Protein AF-A0A7X6ZWD7-F1 (afdb_monomer_lite)

Foldseek 3Di:
DDDDDDDDPPPPPPPPPPPPDDWAWPDKDKDWDDLDVQKIWIWIFTQTPVGTDTDIDIGGDLPPPPDDDWDFADPQANFFDDDQVVSCVVVVHSDGDDAADWAQQVVDRRTTHGQAWWFAQLDTQKHGHAPFQWKKWFAFPVRDIDIGGKYKWKWKAFPVGDIDTARMEQHFDDAQHKYKYAVNGHQWDAAPPQFQWKFKAAPQFGADIHGRDHTDGHDPRIMITGGRYNVNCVPVVRDDGGTGIDMDMDMPPRSNRTNIMGTYADDQDDPRDGDDGRHDDDDDDD

pLDDT: mean 90.28, std 14.73, range [3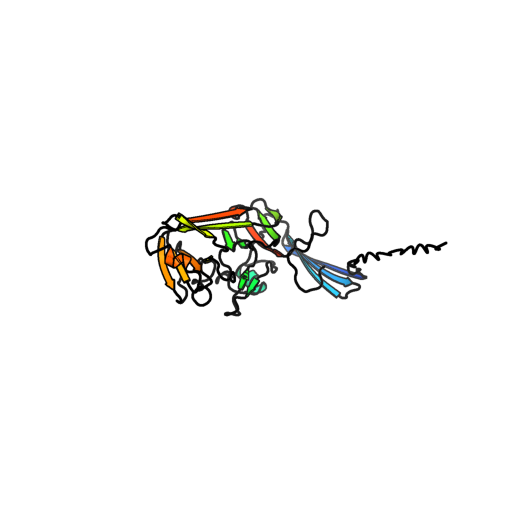7.97, 98.81]

Structure (mmCIF, N/CA/C/O backbone):
data_AF-A0A7X6ZWD7-F1
#
_entry.id   AF-A0A7X6ZWD7-F1
#
loop_
_atom_site.group_PDB
_atom_site.id
_atom_site.type_symbol
_atom_site.label_atom_id
_atom_site.label_alt_id
_atom_site.label_comp_id
_atom_site.label_asym_id
_atom_site.label_entity_id
_atom_site.label_seq_id
_atom_site.pdbx_PDB_ins_code
_atom_site.Cartn_x
_atom_site.Cartn_y
_atom_site.Cartn_z
_atom_site.occupancy
_atom_site.B_iso_or_equiv
_atom_site.auth_seq_id
_atom_site.auth_comp_id
_atom_site.auth_asym_id
_atom_site.auth_atom_id
_atom_site.pdbx_PDB_model_num
ATOM 1 N N . MET A 1 1 ? 1.486 78.074 -22.476 1.00 39.94 1 MET A N 1
ATOM 2 C CA . MET A 1 1 ? 1.417 76.882 -23.356 1.00 39.94 1 MET A CA 1
ATOM 3 C C . MET A 1 1 ? 2.299 75.778 -22.768 1.00 39.94 1 MET A C 1
ATOM 5 O O . MET A 1 1 ? 3.515 75.901 -22.818 1.00 39.94 1 MET A O 1
ATOM 9 N N . ARG A 1 2 ? 1.713 74.755 -22.123 1.00 37.97 2 ARG A N 1
ATOM 10 C CA . ARG A 1 2 ? 2.450 73.617 -21.525 1.00 37.97 2 ARG A CA 1
ATOM 11 C C . ARG A 1 2 ? 2.767 72.591 -22.618 1.00 37.97 2 ARG A C 1
ATOM 13 O O . ARG A 1 2 ? 1.841 72.020 -23.187 1.00 37.97 2 ARG A O 1
ATOM 20 N N . LYS A 1 3 ? 4.051 72.345 -22.897 1.00 39.41 3 LYS A N 1
ATOM 21 C CA . LYS A 1 3 ? 4.491 71.199 -23.708 1.00 39.41 3 LYS A CA 1
ATOM 22 C C . LYS A 1 3 ? 4.313 69.931 -22.867 1.00 39.41 3 LYS A C 1
ATOM 24 O O . LYS A 1 3 ? 4.971 69.778 -21.843 1.00 39.41 3 LYS A O 1
ATOM 29 N N . LYS A 1 4 ? 3.382 69.060 -23.262 1.00 43.22 4 LYS A N 1
ATOM 30 C CA . LYS A 1 4 ? 3.254 67.706 -22.709 1.00 43.22 4 LYS A CA 1
ATOM 31 C C . LYS A 1 4 ? 4.335 66.845 -23.362 1.00 43.22 4 LYS A C 1
ATOM 33 O O . LYS A 1 4 ? 4.293 66.644 -24.570 1.00 43.22 4 LYS A O 1
ATOM 38 N N . VAL A 1 5 ? 5.309 66.384 -22.582 1.00 47.00 5 VAL A N 1
ATOM 39 C CA . VAL A 1 5 ? 6.238 65.333 -23.008 1.00 47.00 5 VAL A CA 1
ATOM 40 C C . VAL A 1 5 ? 5.529 64.007 -22.758 1.00 47.00 5 VAL A C 1
ATOM 42 O O . VAL A 1 5 ? 5.225 63.671 -21.617 1.00 47.00 5 VAL A O 1
ATOM 45 N N . LEU A 1 6 ? 5.189 63.309 -23.838 1.00 42.22 6 LEU A N 1
ATOM 46 C CA . LEU A 1 6 ? 4.637 61.962 -23.798 1.00 42.22 6 LEU A CA 1
ATOM 47 C C . LEU A 1 6 ? 5.826 61.001 -23.664 1.00 42.22 6 LEU A C 1
ATOM 49 O O . LEU A 1 6 ? 6.578 60.812 -24.616 1.00 42.22 6 LEU A O 1
ATOM 53 N N . ALA A 1 7 ? 6.045 60.457 -22.469 1.00 42.56 7 ALA A N 1
ATOM 54 C CA . ALA A 1 7 ? 7.020 59.394 -22.260 1.00 42.56 7 ALA A CA 1
ATOM 55 C C . ALA A 1 7 ? 6.365 58.061 -22.647 1.00 42.56 7 ALA A C 1
ATOM 57 O O . ALA A 1 7 ? 5.486 57.569 -21.943 1.00 42.56 7 ALA A O 1
ATOM 58 N N . ILE A 1 8 ? 6.760 57.505 -23.792 1.00 45.91 8 ILE A N 1
ATOM 59 C CA . ILE A 1 8 ? 6.422 56.133 -24.178 1.00 45.91 8 ILE A CA 1
ATOM 60 C C . ILE A 1 8 ? 7.376 55.219 -23.407 1.00 45.91 8 ILE A C 1
ATOM 62 O O . ILE A 1 8 ? 8.563 55.147 -23.715 1.00 45.91 8 ILE A O 1
ATOM 66 N N . ILE A 1 9 ? 6.863 54.558 -22.372 1.00 47.62 9 ILE A N 1
ATOM 67 C CA . ILE A 1 9 ? 7.564 53.475 -21.681 1.00 47.62 9 ILE A CA 1
ATOM 68 C C . ILE A 1 9 ? 7.257 52.195 -22.464 1.00 47.62 9 ILE A C 1
ATOM 70 O O . ILE A 1 9 ? 6.184 51.616 -22.320 1.00 47.62 9 ILE A O 1
ATOM 74 N N . CYS A 1 10 ? 8.184 51.772 -23.327 1.00 41.91 10 CYS A N 1
ATOM 75 C CA . CYS A 1 10 ? 8.180 50.415 -23.873 1.00 41.91 10 CYS A CA 1
ATOM 76 C C . CYS A 1 10 ? 8.612 49.456 -22.761 1.00 41.91 10 CYS A C 1
ATOM 78 O O . CYS A 1 10 ? 9.800 49.326 -22.468 1.00 41.91 10 CYS A O 1
ATOM 80 N N . LEU A 1 11 ? 7.641 48.806 -22.125 1.00 43.44 11 LEU A N 1
ATOM 81 C CA . LEU A 1 11 ? 7.889 47.721 -21.186 1.00 43.44 11 LEU A CA 1
ATOM 82 C C . LEU A 1 11 ? 8.251 46.467 -22.001 1.00 43.44 11 LEU A C 1
ATOM 84 O O . LEU A 1 11 ? 7.376 45.768 -22.501 1.00 43.44 11 LEU A O 1
ATOM 88 N N . PHE A 1 12 ? 9.546 46.206 -22.189 1.00 43.28 12 PHE A N 1
ATOM 89 C CA . PHE A 1 12 ? 10.021 44.913 -22.683 1.00 43.28 12 PHE A CA 1
ATOM 90 C C . PHE A 1 12 ? 9.867 43.890 -21.552 1.00 43.28 12 PHE A C 1
ATOM 92 O O . PHE A 1 12 ? 10.741 43.750 -20.697 1.00 43.28 12 PHE A O 1
ATOM 99 N N . THR A 1 13 ? 8.739 43.185 -21.516 1.00 48.81 13 THR A N 1
ATOM 100 C CA . THR A 1 13 ? 8.605 41.954 -20.734 1.00 48.81 13 THR A CA 1
ATOM 101 C C . THR A 1 13 ? 9.463 40.881 -21.396 1.00 48.81 13 THR A C 1
ATOM 103 O O . THR A 1 13 ? 9.046 40.231 -22.352 1.00 48.81 13 THR A O 1
ATOM 106 N N . ILE A 1 14 ? 10.695 40.719 -20.906 1.00 44.88 14 ILE A N 1
ATOM 107 C CA . ILE A 1 14 ? 11.527 39.553 -21.211 1.00 44.88 14 ILE A CA 1
ATOM 108 C C . ILE A 1 14 ? 10.836 38.356 -20.559 1.00 44.88 14 ILE A C 1
ATOM 110 O O . ILE A 1 14 ? 10.965 38.112 -19.361 1.00 44.88 14 ILE A O 1
ATOM 114 N N . MET A 1 15 ? 10.042 37.648 -21.355 1.00 46.31 15 MET A N 1
ATOM 115 C CA . MET A 1 15 ? 9.500 36.346 -21.009 1.00 46.31 15 MET A CA 1
ATOM 116 C C . MET A 1 15 ? 10.686 35.376 -20.966 1.00 46.31 15 MET A C 1
ATOM 118 O O . MET A 1 15 ? 11.164 34.915 -22.001 1.00 46.31 15 MET A O 1
ATOM 122 N N . PHE A 1 16 ? 11.228 35.136 -19.770 1.00 42.47 16 PHE A N 1
ATOM 123 C CA . PHE A 1 16 ? 12.186 34.060 -19.541 1.00 42.47 16 PHE A CA 1
ATOM 124 C C . PHE A 1 16 ? 11.451 32.731 -19.748 1.00 42.47 16 PHE A C 1
ATOM 126 O O . PHE A 1 16 ? 10.841 32.195 -18.828 1.00 42.47 16 PHE A O 1
ATOM 133 N N . CYS A 1 17 ? 11.488 32.206 -20.972 1.00 39.41 17 CYS A N 1
ATOM 134 C CA . CYS A 1 17 ? 11.281 30.782 -21.196 1.00 39.41 17 CYS A CA 1
ATOM 135 C C . CYS A 1 17 ? 12.480 30.069 -20.571 1.00 39.41 17 CYS A C 1
ATOM 137 O O . CYS A 1 17 ? 13.584 30.104 -21.117 1.00 39.41 17 CYS A O 1
ATOM 139 N N . THR A 1 18 ? 12.292 29.446 -19.411 1.00 39.34 18 THR A N 1
ATOM 140 C CA . THR A 1 18 ? 13.241 28.449 -18.920 1.00 39.34 18 THR A CA 1
ATOM 141 C C . THR A 1 18 ? 13.145 27.249 -19.849 1.00 39.34 18 THR A C 1
ATOM 143 O O . THR A 1 18 ? 12.275 26.395 -19.693 1.00 39.34 18 THR A O 1
ATOM 146 N N . VAL A 1 19 ? 14.003 27.213 -20.865 1.00 44.06 19 VAL A N 1
ATOM 147 C CA . VAL A 1 19 ? 14.205 26.007 -21.661 1.00 44.06 19 VAL A CA 1
ATOM 148 C C . VAL A 1 19 ? 14.858 25.001 -20.721 1.00 44.06 19 VAL A C 1
ATOM 150 O O . VAL A 1 19 ? 16.027 25.150 -20.364 1.00 44.06 19 VAL A O 1
ATOM 153 N N . VAL A 1 20 ? 14.092 24.015 -20.259 1.00 49.59 20 VAL A N 1
ATOM 154 C CA . VAL A 1 20 ? 14.665 22.823 -19.632 1.00 49.59 20 VAL A CA 1
ATOM 155 C C . VAL A 1 20 ? 15.439 22.121 -20.742 1.00 49.59 20 VAL A C 1
ATOM 157 O O . VAL A 1 20 ? 14.864 21.494 -21.626 1.00 49.59 20 VAL A O 1
ATOM 160 N N . SER A 1 21 ? 16.750 22.344 -20.777 1.00 51.38 21 SER A N 1
ATOM 161 C CA . SER A 1 21 ? 17.630 21.723 -21.759 1.00 51.38 21 SER A CA 1
ATOM 162 C C . SER A 1 21 ? 17.836 20.270 -21.346 1.00 51.38 21 SER A C 1
ATOM 164 O O . SER A 1 21 ? 18.597 20.006 -20.414 1.00 51.38 21 SER A O 1
ATOM 166 N N . SER A 1 22 ? 17.176 19.324 -22.020 1.00 66.25 22 SER A N 1
ATOM 167 C CA . SER A 1 22 ? 17.498 17.903 -21.847 1.00 66.25 22 SER A CA 1
ATOM 168 C C . SER A 1 22 ? 18.966 17.677 -22.215 1.00 66.25 22 SER A C 1
ATOM 170 O O . SER A 1 22 ? 19.443 18.250 -23.197 1.00 66.25 22 SER A O 1
ATOM 172 N N . ALA A 1 23 ? 19.688 16.856 -21.453 1.00 78.75 23 ALA A N 1
ATOM 173 C CA . ALA A 1 23 ? 21.089 16.566 -21.745 1.00 78.75 23 ALA A CA 1
ATOM 174 C C . ALA A 1 23 ? 21.227 15.900 -23.126 1.00 78.75 23 ALA A C 1
ATOM 176 O O . ALA A 1 23 ? 20.644 14.841 -23.360 1.00 78.75 23 ALA A O 1
ATOM 177 N N . GLU A 1 24 ? 22.008 16.489 -24.032 1.00 87.62 24 GLU A N 1
ATOM 178 C CA . GLU A 1 24 ? 22.232 15.909 -25.358 1.00 87.62 24 GLU A CA 1
ATOM 179 C C . GLU A 1 24 ? 23.080 14.639 -25.248 1.00 87.62 24 GLU A C 1
ATOM 181 O O . GLU A 1 24 ? 24.056 14.596 -24.495 1.00 87.62 24 GLU A O 1
ATOM 186 N N . ILE A 1 25 ? 22.721 13.601 -26.006 1.00 94.12 25 ILE A N 1
ATOM 187 C CA . ILE A 1 25 ? 23.445 12.326 -26.037 1.00 94.12 25 ILE A CA 1
ATOM 188 C C . ILE A 1 25 ? 24.676 12.466 -26.941 1.00 94.12 25 ILE A C 1
ATOM 190 O O . ILE A 1 25 ? 24.547 12.700 -28.138 1.00 94.12 25 ILE A O 1
ATOM 194 N N . ILE A 1 26 ? 25.868 12.279 -26.371 1.00 96.62 26 ILE A N 1
ATOM 195 C CA . ILE A 1 26 ? 27.161 12.317 -27.076 1.00 96.62 26 ILE A CA 1
ATOM 196 C C . ILE A 1 26 ? 27.546 10.915 -27.562 1.00 96.62 26 ILE A C 1
ATOM 198 O O . ILE A 1 26 ? 28.027 10.740 -28.680 1.00 96.62 26 ILE A O 1
ATOM 202 N N . HIS A 1 27 ? 27.364 9.909 -26.706 1.00 96.31 27 HIS A N 1
ATOM 203 C CA . HIS A 1 27 ? 27.677 8.517 -27.013 1.00 96.31 27 HIS A CA 1
ATOM 204 C C . HIS A 1 27 ? 26.753 7.574 -26.245 1.00 96.31 27 HIS A C 1
ATOM 206 O O . HIS A 1 27 ? 26.377 7.854 -25.108 1.00 96.31 27 HIS A O 1
ATOM 212 N N . GLU A 1 28 ? 26.422 6.433 -26.842 1.00 96.88 28 GLU A N 1
ATOM 213 C CA . GLU A 1 28 ? 25.606 5.411 -26.203 1.00 96.88 28 GLU A CA 1
ATOM 214 C C . GLU A 1 28 ? 26.067 4.004 -26.590 1.00 96.88 28 GLU A C 1
ATOM 216 O O . GLU A 1 28 ? 26.329 3.711 -27.758 1.00 96.88 28 GLU A O 1
ATOM 221 N N . ASN A 1 29 ? 26.134 3.127 -25.590 1.00 97.69 29 ASN A N 1
ATOM 222 C CA . ASN A 1 29 ? 26.291 1.693 -25.764 1.00 97.69 29 ASN A CA 1
ATOM 223 C C . ASN A 1 29 ? 25.138 0.964 -25.062 1.00 97.69 29 ASN A C 1
ATOM 225 O O . ASN A 1 29 ? 24.865 1.221 -23.888 1.00 97.69 29 ASN A O 1
ATOM 229 N N . ILE A 1 30 ? 24.474 0.061 -25.784 1.00 98.25 30 ILE A N 1
ATOM 230 C CA . ILE A 1 30 ? 23.337 -0.728 -25.299 1.00 98.25 30 ILE A CA 1
ATOM 231 C C . ILE A 1 30 ? 23.721 -2.205 -25.327 1.00 98.25 30 ILE A C 1
ATOM 233 O O . ILE A 1 30 ? 24.234 -2.696 -26.332 1.00 98.25 30 ILE A O 1
ATOM 237 N N . THR A 1 31 ? 23.450 -2.914 -24.234 1.00 98.50 31 THR A N 1
ATOM 238 C CA . THR A 1 31 ? 23.573 -4.374 -24.145 1.00 98.50 31 THR A CA 1
ATOM 239 C C . THR A 1 31 ? 22.261 -4.974 -23.662 1.00 98.50 31 THR A C 1
ATOM 241 O O . THR A 1 31 ? 21.773 -4.585 -22.600 1.00 98.50 31 THR A O 1
ATOM 244 N N . ASP A 1 32 ? 21.741 -5.948 -24.409 1.00 98.38 32 ASP A N 1
ATOM 245 C CA . ASP A 1 32 ? 20.523 -6.688 -24.076 1.00 98.38 32 ASP A CA 1
ATOM 246 C C . ASP A 1 32 ? 20.867 -8.124 -23.656 1.00 98.38 32 ASP A C 1
ATOM 248 O O . ASP A 1 32 ? 21.621 -8.822 -24.336 1.00 98.38 32 ASP A O 1
ATOM 252 N N . THR A 1 33 ? 20.274 -8.571 -22.551 1.00 98.12 33 THR A N 1
ATOM 253 C CA . THR A 1 33 ? 20.411 -9.921 -21.998 1.00 98.12 33 THR A CA 1
ATOM 254 C C . THR A 1 33 ? 19.020 -10.506 -21.785 1.00 98.12 33 THR A C 1
ATOM 256 O O . THR A 1 33 ? 18.245 -10.003 -20.969 1.00 98.12 33 THR A O 1
ATOM 259 N N . ALA A 1 34 ? 18.692 -11.585 -22.495 1.00 97.75 34 ALA A N 1
ATOM 260 C CA . ALA A 1 34 ? 17.471 -12.341 -22.228 1.00 97.75 34 ALA A CA 1
ATOM 261 C C . ALA A 1 34 ? 17.598 -13.055 -20.873 1.00 97.75 34 ALA A C 1
ATOM 263 O O . ALA A 1 34 ? 18.497 -13.878 -20.696 1.00 97.75 34 ALA A O 1
ATOM 264 N N . LEU A 1 35 ? 16.714 -12.733 -19.923 1.00 96.94 35 LEU A N 1
ATOM 265 C CA . LEU A 1 35 ? 16.667 -13.403 -18.617 1.00 96.94 35 LEU A CA 1
ATOM 266 C C . LEU A 1 35 ? 15.845 -14.692 -18.709 1.00 96.94 35 LEU A C 1
ATOM 268 O O . LEU A 1 35 ? 16.234 -15.735 -18.190 1.00 96.94 35 LEU A O 1
ATOM 272 N N . THR A 1 36 ? 14.714 -14.611 -19.407 1.00 96.75 36 THR A N 1
ATOM 273 C CA . THR A 1 36 ? 13.851 -15.733 -19.784 1.00 96.75 36 THR A CA 1
ATOM 274 C C . THR A 1 36 ? 12.995 -15.313 -20.984 1.00 96.75 36 THR A C 1
ATOM 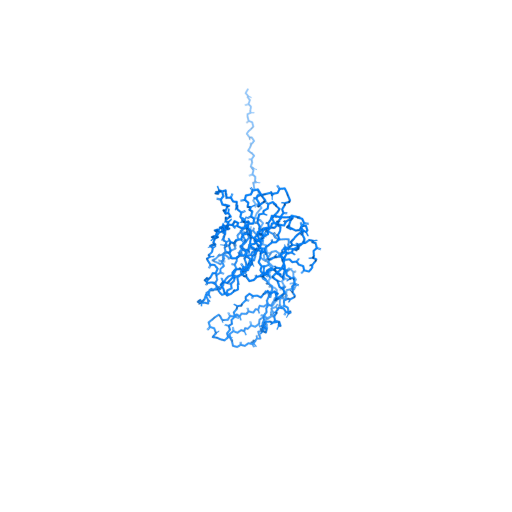276 O O . THR A 1 36 ? 13.078 -14.176 -21.457 1.00 96.75 36 THR A O 1
ATOM 279 N N . LYS A 1 37 ? 12.167 -16.217 -21.508 1.00 97.25 37 LYS A N 1
ATOM 280 C CA . LYS A 1 37 ? 11.175 -15.872 -22.533 1.00 97.25 37 LYS A CA 1
ATOM 281 C C . LYS A 1 37 ? 10.239 -14.782 -21.992 1.00 97.25 37 LYS A C 1
ATOM 283 O O . LYS A 1 37 ? 9.759 -14.901 -20.873 1.00 97.25 37 LYS A O 1
ATOM 288 N N . GLY A 1 38 ? 10.032 -13.720 -22.770 1.00 96.75 38 GLY A N 1
ATOM 289 C CA . GLY A 1 38 ? 9.209 -12.574 -22.369 1.00 96.75 38 GLY A CA 1
ATOM 290 C C . GLY A 1 38 ? 9.896 -11.574 -21.429 1.00 96.75 38 GLY A C 1
ATOM 291 O O . GLY A 1 38 ? 9.287 -10.564 -21.102 1.00 96.75 38 GLY A O 1
ATOM 292 N N . VAL A 1 39 ? 11.153 -11.797 -21.008 1.00 98.06 39 VAL A N 1
ATOM 293 C CA . VAL A 1 39 ? 11.856 -10.883 -20.088 1.00 98.06 39 VAL A CA 1
ATOM 294 C C . VAL A 1 39 ? 13.280 -10.589 -20.550 1.00 98.06 39 VAL A C 1
ATOM 296 O O . VAL A 1 39 ? 14.136 -11.478 -20.620 1.00 98.06 39 VAL A O 1
ATOM 299 N N . VAL A 1 40 ? 13.560 -9.312 -20.813 1.00 98.38 40 VAL A N 1
ATOM 300 C CA . VAL A 1 40 ? 14.863 -8.835 -21.301 1.00 98.38 40 VAL A CA 1
ATOM 301 C C . VAL A 1 40 ? 15.390 -7.734 -20.395 1.00 98.38 40 VAL A C 1
ATOM 303 O O . VAL A 1 40 ? 14.732 -6.716 -20.186 1.00 98.38 40 VAL A O 1
ATOM 306 N N . GLN A 1 41 ? 16.609 -7.912 -19.891 1.00 98.19 41 GLN A N 1
ATOM 307 C CA . GLN A 1 41 ? 17.360 -6.845 -19.247 1.00 98.19 41 GLN A CA 1
ATOM 308 C C . GLN A 1 41 ? 18.128 -6.055 -20.306 1.00 98.19 41 GLN A C 1
ATOM 310 O O . GLN A 1 41 ? 18.871 -6.637 -21.092 1.00 98.19 41 GLN A O 1
ATOM 315 N N . ARG A 1 42 ? 18.030 -4.728 -20.264 1.00 98.44 42 ARG A N 1
ATOM 316 C CA . ARG A 1 42 ? 18.844 -3.819 -21.073 1.00 98.44 42 ARG A CA 1
ATOM 317 C C . ARG A 1 42 ? 19.695 -2.925 -20.181 1.00 98.44 42 ARG A C 1
ATOM 319 O O . ARG A 1 42 ? 19.170 -2.232 -19.307 1.00 98.44 42 ARG A O 1
ATOM 326 N N . THR A 1 43 ? 21.001 -2.916 -20.434 1.00 98.25 43 THR A N 1
ATOM 327 C CA . THR A 1 43 ? 21.963 -1.986 -19.828 1.00 98.25 43 THR A CA 1
ATOM 328 C C . THR A 1 43 ? 22.359 -0.933 -20.855 1.00 98.25 43 THR A C 1
ATOM 330 O O . THR A 1 43 ? 22.841 -1.272 -21.933 1.00 98.25 43 THR A O 1
ATOM 333 N N . ILE A 1 44 ? 22.181 0.340 -20.510 1.00 97.88 44 ILE A N 1
ATOM 334 C CA . ILE A 1 44 ? 22.520 1.489 -21.352 1.00 97.88 44 ILE A CA 1
ATOM 335 C C . ILE A 1 44 ? 23.629 2.282 -20.660 1.00 97.88 44 ILE A C 1
ATOM 337 O O . ILE A 1 44 ? 23.437 2.812 -19.563 1.00 97.88 44 ILE A O 1
ATOM 341 N N . HIS A 1 45 ? 24.783 2.383 -21.310 1.00 97.69 45 HIS A N 1
ATOM 342 C CA . HIS A 1 45 ? 25.864 3.290 -20.942 1.00 97.69 45 HIS A CA 1
ATOM 343 C C . HIS 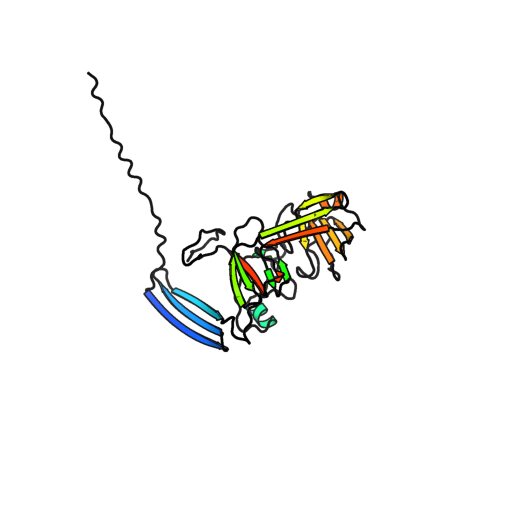A 1 45 ? 25.779 4.523 -21.839 1.00 97.69 45 HIS A C 1
ATOM 345 O O . HIS A 1 45 ? 26.147 4.465 -23.012 1.00 97.69 45 HIS A O 1
ATOM 351 N N . ARG A 1 46 ? 25.271 5.629 -21.292 1.00 96.62 46 ARG A N 1
ATOM 352 C CA . ARG A 1 46 ? 24.979 6.858 -22.037 1.00 96.62 46 ARG A CA 1
ATOM 353 C C . ARG A 1 46 ? 25.865 7.992 -21.545 1.00 96.62 46 ARG A C 1
ATOM 355 O O . ARG A 1 46 ? 25.787 8.373 -20.383 1.00 96.62 46 ARG A O 1
ATOM 362 N N . PHE A 1 47 ? 26.682 8.545 -22.429 1.00 96.00 47 PHE A N 1
ATOM 363 C CA . PHE A 1 47 ? 27.415 9.779 -22.188 1.00 96.00 47 PHE A CA 1
ATOM 364 C C . PHE A 1 47 ? 26.621 10.948 -22.759 1.00 96.00 47 PHE A C 1
ATOM 366 O O . PHE A 1 47 ? 26.298 10.957 -23.948 1.00 96.00 47 PHE A O 1
ATOM 373 N N . THR A 1 48 ? 26.302 11.923 -21.918 1.00 94.88 48 THR A N 1
ATOM 374 C CA . THR A 1 48 ? 25.600 13.148 -22.300 1.00 94.88 48 THR A CA 1
ATOM 375 C C . THR A 1 48 ? 26.438 14.379 -21.987 1.00 94.88 48 THR A C 1
ATOM 377 O O . THR A 1 48 ? 27.484 14.294 -21.337 1.00 94.88 48 THR A O 1
ATOM 380 N N . THR A 1 49 ? 25.944 15.551 -22.378 1.00 94.06 49 THR A N 1
ATOM 381 C CA . THR A 1 49 ? 26.507 16.843 -21.956 1.00 94.06 49 THR A CA 1
ATOM 382 C C . THR A 1 49 ? 26.534 17.038 -20.433 1.00 94.06 49 THR A C 1
ATOM 384 O O . THR A 1 49 ? 27.336 17.832 -19.948 1.00 94.06 49 THR A O 1
ATOM 387 N N . ASN A 1 50 ? 25.738 16.272 -19.674 1.00 90.31 50 ASN A N 1
ATOM 388 C CA . ASN A 1 50 ? 25.713 16.280 -18.207 1.00 90.31 50 ASN A CA 1
ATOM 389 C C . ASN A 1 50 ? 26.584 15.180 -17.564 1.00 90.31 50 ASN A C 1
ATOM 391 O O . ASN A 1 50 ? 26.673 15.115 -16.338 1.00 90.31 50 ASN A O 1
ATOM 395 N N . GLY A 1 51 ? 27.236 14.323 -18.356 1.00 92.25 51 GLY A N 1
ATOM 396 C CA . GLY A 1 51 ? 28.113 13.257 -17.868 1.00 92.25 51 GLY A CA 1
ATOM 397 C C . GLY A 1 51 ? 27.628 11.851 -18.215 1.00 92.25 51 GLY A C 1
ATOM 398 O O . GLY A 1 51 ? 26.880 11.637 -19.164 1.00 92.25 51 GLY A O 1
ATOM 399 N N . TRP A 1 52 ? 28.121 10.858 -17.477 1.00 94.19 52 TRP A N 1
ATOM 400 C CA . TRP A 1 52 ? 27.811 9.450 -17.724 1.00 94.19 52 TRP A CA 1
ATOM 401 C C . TRP A 1 52 ? 26.593 8.984 -16.927 1.00 94.19 52 TRP A C 1
ATOM 403 O O . TRP A 1 52 ? 26.554 9.121 -15.706 1.00 94.19 52 TRP A O 1
ATOM 413 N N . TYR A 1 53 ? 25.658 8.330 -17.611 1.00 94.38 53 TYR A N 1
ATOM 414 C CA . TYR A 1 53 ? 24.563 7.568 -17.025 1.00 94.38 53 TYR A CA 1
ATOM 415 C C . TYR A 1 53 ? 24.752 6.074 -17.286 1.00 94.38 53 TYR A C 1
ATOM 417 O O . TYR A 1 53 ? 25.119 5.655 -18.388 1.00 94.38 53 TYR A O 1
ATOM 425 N N . LYS A 1 54 ? 24.441 5.261 -16.272 1.00 96.06 54 LYS A N 1
ATOM 426 C CA . LYS A 1 54 ? 24.219 3.822 -16.420 1.00 96.06 54 LYS A CA 1
ATOM 427 C C . LYS A 1 54 ? 22.757 3.532 -16.105 1.00 96.06 54 LYS A C 1
ATOM 429 O O . LYS A 1 54 ? 22.356 3.602 -14.946 1.00 96.06 54 LYS A O 1
ATOM 434 N N . ILE A 1 55 ? 21.978 3.214 -17.130 1.00 96.44 55 ILE A N 1
ATOM 435 C CA . ILE A 1 55 ? 20.540 2.954 -17.017 1.00 96.44 55 ILE A CA 1
ATOM 436 C C . ILE A 1 55 ? 20.327 1.450 -17.156 1.00 96.44 55 ILE A C 1
ATOM 438 O O . ILE A 1 55 ? 20.833 0.834 -18.092 1.00 96.44 55 ILE A O 1
ATOM 442 N N . ASN A 1 56 ? 19.589 0.859 -16.221 1.00 96.88 56 ASN A N 1
ATOM 443 C CA . ASN A 1 56 ? 19.181 -0.539 -16.291 1.00 96.88 56 ASN A CA 1
ATOM 444 C C . ASN A 1 56 ? 17.664 -0.572 -16.444 1.00 96.88 56 ASN A C 1
ATOM 446 O O . ASN A 1 56 ? 16.958 0.080 -15.679 1.00 96.88 56 ASN A O 1
ATOM 450 N N . THR A 1 57 ? 17.179 -1.327 -17.421 1.00 97.38 57 THR A N 1
ATOM 451 C CA . THR A 1 57 ? 15.746 -1.544 -17.641 1.00 97.38 57 THR A CA 1
ATOM 452 C C . THR A 1 57 ? 15.474 -3.036 -17.739 1.00 97.38 57 THR A C 1
ATOM 454 O O . THR A 1 57 ? 16.340 -3.801 -18.170 1.00 97.38 57 THR A O 1
ATOM 457 N N . VAL A 1 58 ? 14.277 -3.446 -17.333 1.00 97.38 58 VAL A N 1
ATOM 458 C CA . VAL A 1 58 ? 13.764 -4.799 -17.542 1.00 97.38 58 VAL A CA 1
ATOM 459 C C . VAL A 1 58 ? 12.457 -4.648 -18.300 1.00 97.38 58 VAL A C 1
ATOM 461 O O . VAL A 1 58 ? 11.527 -4.019 -17.806 1.00 97.38 58 VAL A O 1
ATOM 464 N N . SER A 1 59 ? 12.422 -5.158 -19.526 1.00 97.25 59 SER A N 1
ATOM 465 C CA . SER A 1 59 ? 11.204 -5.218 -20.335 1.00 97.25 59 SER A CA 1
ATOM 466 C C . SER A 1 59 ? 10.521 -6.552 -20.082 1.00 97.25 59 SER A C 1
ATOM 468 O O . SER A 1 59 ? 11.185 -7.590 -20.132 1.00 97.25 59 SER A O 1
ATOM 470 N N . VAL A 1 60 ? 9.224 -6.503 -19.797 1.00 96.75 60 VAL A N 1
ATOM 471 C CA . VAL A 1 60 ? 8.401 -7.652 -19.418 1.00 96.75 60 VAL A CA 1
ATOM 472 C C . VAL A 1 60 ? 7.209 -7.714 -20.367 1.00 96.75 60 VAL A C 1
ATOM 474 O O . VAL A 1 60 ? 6.473 -6.738 -20.492 1.00 96.75 60 VAL A O 1
ATOM 477 N N . ASP A 1 61 ? 7.045 -8.843 -21.046 1.00 97.00 61 ASP A N 1
ATOM 478 C CA . ASP A 1 61 ? 5.847 -9.179 -21.811 1.00 97.00 61 ASP A CA 1
ATOM 479 C C . ASP A 1 61 ? 4.787 -9.725 -20.848 1.00 97.00 61 ASP A C 1
ATOM 481 O O . ASP A 1 61 ? 4.936 -10.831 -20.324 1.00 97.00 61 ASP A O 1
ATOM 485 N N . LEU A 1 62 ? 3.746 -8.932 -20.581 1.00 96.12 62 LEU A N 1
ATOM 486 C CA . LEU A 1 62 ? 2.681 -9.308 -19.647 1.00 96.12 62 LEU A CA 1
ATOM 487 C C . LEU A 1 62 ? 1.762 -10.408 -20.209 1.00 96.12 62 LEU A C 1
ATOM 489 O O . LEU A 1 62 ? 1.061 -11.051 -19.432 1.00 96.12 62 LEU A O 1
ATOM 493 N N . ASP A 1 63 ? 1.794 -10.676 -21.520 1.00 96.44 63 ASP A N 1
ATOM 494 C CA . ASP A 1 63 ? 1.026 -11.757 -22.152 1.00 96.44 63 ASP A CA 1
ATOM 495 C C . ASP A 1 63 ? 1.782 -13.100 -22.161 1.00 96.44 63 ASP A C 1
ATOM 497 O O . ASP A 1 63 ? 1.216 -14.150 -22.501 1.00 96.44 63 ASP A O 1
ATOM 501 N N . GLU A 1 64 ? 3.060 -13.121 -21.765 1.00 97.06 64 GLU A N 1
ATOM 502 C CA . GLU A 1 64 ? 3.809 -14.368 -21.646 1.00 97.06 64 GLU A CA 1
ATOM 503 C C . GLU A 1 64 ? 3.284 -15.200 -20.467 1.00 97.06 64 GLU A C 1
ATOM 505 O O . GLU A 1 64 ? 3.475 -14.876 -19.300 1.00 97.06 64 GLU A O 1
ATOM 510 N N . LYS A 1 65 ? 2.696 -16.359 -20.782 1.00 95.00 65 LYS A N 1
ATOM 511 C CA . LYS A 1 65 ? 2.012 -17.264 -19.840 1.00 95.00 65 LYS A CA 1
ATOM 512 C C . LYS A 1 65 ? 2.791 -17.615 -18.561 1.00 95.00 65 LYS A C 1
ATOM 514 O O . LYS A 1 65 ? 2.176 -17.977 -17.560 1.00 95.00 65 LYS A O 1
ATOM 519 N N . TYR A 1 66 ? 4.120 -17.617 -18.612 1.00 93.69 66 TYR A N 1
ATOM 520 C CA . TYR A 1 66 ? 4.983 -18.011 -17.490 1.00 93.69 66 TYR A CA 1
ATOM 521 C C . TYR A 1 66 ? 5.682 -16.827 -16.813 1.00 93.69 66 TYR A C 1
ATOM 523 O O . TYR A 1 66 ? 6.621 -17.030 -16.043 1.00 93.69 66 TYR A O 1
ATOM 531 N N . VAL A 1 67 ? 5.246 -15.608 -17.118 1.00 93.75 67 VAL A N 1
ATOM 532 C CA . VAL A 1 67 ? 5.737 -14.368 -16.531 1.00 93.75 67 VAL A CA 1
ATOM 533 C C . VAL A 1 67 ? 4.612 -13.759 -15.707 1.00 93.75 67 VAL A C 1
ATOM 535 O O . VAL A 1 67 ? 3.465 -13.712 -16.137 1.00 93.75 67 VAL A O 1
ATOM 538 N N . ASP A 1 68 ? 4.953 -13.317 -14.503 1.00 92.44 68 ASP A N 1
ATOM 539 C CA . ASP A 1 68 ? 4.026 -12.636 -13.610 1.00 92.44 68 ASP A CA 1
ATOM 540 C C . ASP A 1 68 ? 4.727 -11.428 -12.988 1.00 92.44 68 ASP A C 1
ATOM 542 O O . ASP A 1 68 ? 5.935 -11.468 -12.722 1.00 92.44 68 ASP A O 1
ATOM 546 N N . LEU A 1 69 ? 3.971 -10.354 -12.776 1.00 94.69 69 LEU A N 1
ATOM 547 C CA . LEU A 1 69 ? 4.453 -9.124 -12.161 1.00 94.69 69 LEU A CA 1
ATOM 548 C C . LEU A 1 69 ? 3.706 -8.920 -10.846 1.00 94.69 69 LEU A C 1
ATOM 550 O O . LEU A 1 69 ? 2.485 -8.791 -10.833 1.00 94.69 69 LEU A O 1
ATOM 554 N N . LYS A 1 70 ? 4.458 -8.886 -9.745 1.00 94.69 70 LYS A N 1
ATOM 555 C CA . LYS A 1 70 ? 3.912 -8.803 -8.389 1.00 94.69 70 LYS A CA 1
ATOM 556 C C . LYS A 1 70 ? 4.514 -7.656 -7.602 1.00 94.69 70 LYS A C 1
ATOM 558 O O . LYS A 1 70 ? 5.684 -7.306 -7.784 1.00 94.69 70 LYS A O 1
ATOM 563 N N . THR A 1 71 ? 3.725 -7.136 -6.672 1.00 96.19 71 THR A N 1
ATOM 564 C CA . THR A 1 71 ? 4.228 -6.278 -5.604 1.00 96.19 71 THR A CA 1
ATOM 565 C C . THR A 1 71 ? 5.022 -7.128 -4.615 1.00 96.19 71 THR A C 1
ATOM 567 O O . THR A 1 71 ? 4.596 -8.219 -4.258 1.00 96.19 71 THR A O 1
ATOM 570 N N . LEU A 1 72 ? 6.180 -6.642 -4.161 1.00 96.19 72 LEU A N 1
ATOM 571 C CA . LEU A 1 72 ? 6.983 -7.324 -3.143 1.00 96.19 72 LEU A CA 1
ATOM 572 C C . LEU A 1 72 ? 7.007 -6.494 -1.858 1.00 96.19 72 LEU A C 1
ATOM 574 O O . LEU A 1 72 ? 7.425 -5.335 -1.874 1.00 96.19 72 LEU A O 1
ATOM 578 N N . THR A 1 73 ? 6.611 -7.102 -0.744 1.00 95.69 73 THR A N 1
ATOM 579 C CA . THR A 1 73 ? 6.678 -6.527 0.608 1.00 95.69 73 THR A CA 1
ATOM 580 C C . THR A 1 73 ? 7.414 -7.480 1.552 1.00 95.69 73 THR A C 1
ATOM 582 O O . THR A 1 73 ? 7.654 -8.643 1.219 1.00 95.69 73 THR A O 1
ATOM 585 N N . SER A 1 74 ? 7.842 -6.985 2.718 1.00 94.62 74 SER A N 1
ATOM 586 C CA . SER A 1 74 ? 8.522 -7.834 3.699 1.00 94.62 74 SER A CA 1
ATOM 587 C C . SER A 1 74 ? 7.538 -8.824 4.318 1.00 94.62 74 SER A C 1
ATOM 589 O O . SER A 1 74 ? 6.500 -8.432 4.847 1.00 94.62 74 SER A O 1
ATOM 591 N N . ASN A 1 75 ? 7.905 -10.105 4.351 1.00 91.50 75 ASN A N 1
ATOM 592 C CA . ASN A 1 75 ? 7.103 -11.151 4.998 1.00 91.50 75 ASN A CA 1
ATOM 593 C C . ASN A 1 75 ? 7.080 -11.064 6.537 1.00 91.50 75 ASN A C 1
ATOM 595 O O . ASN A 1 75 ? 6.448 -11.887 7.195 1.00 91.50 75 ASN A O 1
ATOM 599 N N . LYS A 1 76 ? 7.804 -10.100 7.113 1.00 92.25 76 LYS A N 1
ATOM 600 C CA . LYS A 1 76 ? 7.832 -9.808 8.550 1.00 92.25 76 LYS A CA 1
ATOM 601 C C . LYS A 1 76 ? 6.838 -8.700 8.937 1.00 92.25 76 LYS A C 1
ATOM 603 O O . LYS A 1 76 ? 6.755 -8.380 10.115 1.00 92.25 76 LYS A O 1
ATOM 608 N N . GLY A 1 77 ? 6.149 -8.104 7.962 1.00 95.38 77 GLY A N 1
ATOM 609 C CA . GLY A 1 77 ? 5.263 -6.952 8.127 1.00 95.38 77 GLY A CA 1
ATOM 610 C C . GLY A 1 77 ? 5.598 -5.854 7.121 1.00 95.38 77 GLY A C 1
ATOM 611 O O . GLY A 1 77 ? 6.771 -5.531 6.901 1.00 95.38 77 GLY A O 1
ATOM 612 N N . ILE A 1 78 ? 4.580 -5.249 6.508 1.00 96.38 78 ILE A N 1
ATOM 613 C CA . ILE A 1 78 ? 4.767 -4.242 5.452 1.00 96.38 78 ILE A CA 1
ATOM 614 C C . ILE A 1 78 ? 5.414 -2.950 5.960 1.00 96.38 78 ILE A C 1
ATOM 616 O O . ILE A 1 78 ? 5.883 -2.144 5.156 1.00 96.38 78 ILE A O 1
ATOM 620 N N . ASN A 1 79 ? 5.478 -2.755 7.281 1.00 95.75 79 ASN A N 1
ATOM 621 C CA . ASN A 1 79 ? 6.179 -1.625 7.877 1.00 95.75 79 ASN A CA 1
ATOM 622 C C . ASN A 1 79 ? 7.707 -1.821 7.976 1.00 95.75 79 ASN A C 1
ATOM 624 O O . ASN A 1 79 ? 8.399 -0.925 8.463 1.00 95.75 79 ASN A O 1
ATOM 628 N N . ILE A 1 80 ? 8.258 -2.974 7.572 1.00 95.62 80 ILE A N 1
ATOM 629 C CA . ILE A 1 80 ? 9.691 -3.281 7.678 1.00 95.62 80 ILE A CA 1
ATOM 630 C C . ILE A 1 80 ? 10.413 -2.924 6.382 1.00 95.62 80 ILE A C 1
ATOM 632 O O . ILE A 1 80 ? 10.083 -3.393 5.294 1.00 95.62 80 ILE A O 1
ATOM 636 N N . ARG A 1 81 ? 11.477 -2.123 6.511 1.00 93.81 81 ARG A N 1
ATOM 637 C CA . ARG A 1 81 ? 12.362 -1.798 5.390 1.00 93.81 81 ARG A CA 1
ATOM 638 C C . ARG A 1 81 ? 13.240 -2.994 5.061 1.00 93.81 81 ARG A C 1
ATOM 640 O O . ARG A 1 81 ? 14.037 -3.433 5.891 1.00 93.81 81 ARG A O 1
ATOM 647 N N . GLU A 1 82 ? 13.163 -3.450 3.819 1.00 94.62 82 GLU A N 1
ATOM 648 C CA . GLU A 1 82 ? 13.966 -4.560 3.322 1.00 94.62 82 GLU A CA 1
ATOM 649 C C . GLU A 1 82 ? 14.674 -4.187 2.018 1.00 94.62 82 GLU A C 1
ATOM 651 O O . GLU A 1 82 ? 14.234 -3.327 1.254 1.00 94.62 82 GLU A O 1
ATOM 656 N N . ASN A 1 83 ? 15.837 -4.793 1.789 1.00 94.94 83 ASN A N 1
ATOM 657 C CA . ASN A 1 83 ? 16.600 -4.555 0.573 1.00 94.94 83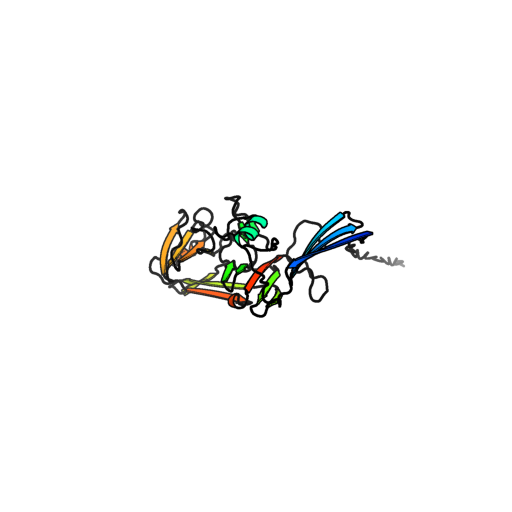 ASN A CA 1
ATOM 658 C C . ASN A 1 83 ? 15.909 -5.242 -0.616 1.00 94.94 83 ASN A C 1
ATOM 660 O O . ASN A 1 83 ? 15.503 -6.395 -0.495 1.00 94.94 83 ASN A O 1
ATOM 664 N N . VAL A 1 84 ? 15.850 -4.579 -1.777 1.00 96.75 84 VAL A N 1
ATOM 665 C CA . VAL A 1 84 ? 15.232 -5.123 -3.004 1.00 96.75 84 VAL A CA 1
ATOM 666 C C . VAL A 1 84 ? 15.798 -6.499 -3.381 1.00 96.75 84 VAL A C 1
ATOM 668 O O . VAL A 1 84 ? 15.047 -7.373 -3.799 1.00 96.75 84 VAL A O 1
ATOM 671 N N . LEU A 1 85 ? 17.102 -6.729 -3.185 1.00 96.56 85 LEU A N 1
ATOM 672 C CA . LEU A 1 85 ? 17.726 -8.032 -3.432 1.00 96.56 85 LEU A CA 1
ATOM 673 C C . LEU A 1 85 ? 17.178 -9.118 -2.500 1.00 96.56 85 LEU A C 1
ATOM 675 O O . LEU A 1 85 ? 16.977 -10.249 -2.931 1.00 96.56 85 LEU A O 1
ATOM 679 N N . GLU A 1 86 ? 16.955 -8.792 -1.230 1.00 96.25 86 GLU A N 1
ATOM 680 C CA . GLU A 1 86 ? 16.431 -9.749 -0.256 1.00 96.25 86 GLU A CA 1
ATOM 681 C C . GLU A 1 86 ? 14.945 -10.028 -0.504 1.00 96.25 86 GLU A C 1
ATOM 683 O O . GLU A 1 86 ? 14.559 -11.195 -0.520 1.00 96.25 86 GLU A O 1
ATOM 688 N N . LEU A 1 87 ? 14.150 -9.002 -0.836 1.00 96.56 87 LEU A N 1
ATOM 689 C CA . LEU A 1 87 ? 12.760 -9.174 -1.282 1.00 96.56 87 LEU A CA 1
ATOM 690 C C . LEU A 1 87 ? 12.670 -10.070 -2.525 1.00 96.56 87 LEU A C 1
ATOM 692 O O . LEU A 1 87 ? 11.847 -10.985 -2.575 1.00 96.56 87 LEU A O 1
ATOM 696 N N . ALA A 1 88 ? 13.550 -9.854 -3.508 1.00 96.81 88 ALA A N 1
ATOM 697 C CA . ALA A 1 88 ? 13.606 -10.675 -4.713 1.00 96.81 88 ALA A CA 1
ATOM 698 C C . ALA A 1 88 ? 13.947 -12.137 -4.391 1.00 96.81 88 ALA A C 1
ATOM 700 O O . ALA A 1 88 ? 13.277 -13.044 -4.879 1.00 96.81 88 ALA A O 1
ATOM 701 N N . LYS A 1 89 ? 14.949 -12.382 -3.536 1.00 95.88 89 LYS A N 1
ATOM 702 C CA . LYS A 1 89 ? 15.335 -13.741 -3.121 1.00 95.88 89 LYS A CA 1
ATOM 703 C C . LYS A 1 89 ? 14.219 -14.458 -2.368 1.00 95.88 89 LYS A C 1
ATOM 705 O O . LYS A 1 89 ? 13.951 -15.616 -2.668 1.00 95.88 89 LYS A O 1
ATOM 710 N N . GLN A 1 90 ? 13.571 -13.786 -1.416 1.00 94.81 90 GLN A N 1
ATOM 711 C CA . GLN A 1 90 ? 12.470 -14.357 -0.629 1.00 94.81 90 GLN A CA 1
ATOM 712 C C . GLN A 1 90 ? 11.308 -14.818 -1.512 1.00 94.81 90 GLN A C 1
ATOM 714 O O . GLN A 1 90 ? 10.670 -15.822 -1.209 1.00 94.81 90 GLN A O 1
ATOM 719 N N . ASN A 1 91 ? 11.085 -14.117 -2.624 1.00 94.69 91 ASN A N 1
ATOM 720 C CA . ASN A 1 91 ? 10.003 -14.389 -3.565 1.00 94.69 91 ASN A CA 1
ATOM 721 C C . ASN A 1 91 ? 10.453 -15.151 -4.824 1.00 94.69 91 ASN A C 1
ATOM 723 O O . ASN A 1 91 ? 9.654 -15.341 -5.736 1.00 94.69 91 ASN A O 1
ATOM 727 N N . ASN A 1 92 ? 11.714 -15.598 -4.896 1.00 94.94 92 ASN A N 1
ATOM 728 C CA . ASN A 1 92 ? 12.305 -16.233 -6.083 1.00 94.94 92 ASN A CA 1
ATOM 729 C C . ASN A 1 92 ? 12.108 -15.421 -7.383 1.00 94.94 92 ASN A C 1
ATOM 731 O O . ASN A 1 92 ? 11.923 -15.985 -8.463 1.00 94.94 92 ASN A O 1
ATOM 735 N N . ALA A 1 93 ? 12.141 -14.091 -7.285 1.00 96.44 93 ALA A N 1
ATOM 736 C CA . ALA A 1 93 ? 11.970 -13.202 -8.424 1.00 96.44 93 ALA A CA 1
ATOM 737 C C . ALA A 1 93 ? 13.239 -13.168 -9.293 1.00 96.44 93 ALA A C 1
ATOM 739 O O . ALA A 1 93 ? 14.357 -13.043 -8.789 1.00 96.44 93 ALA A O 1
ATOM 740 N N . ILE A 1 94 ? 13.066 -13.222 -10.616 1.00 95.44 94 ILE A N 1
ATOM 741 C CA . ILE A 1 94 ? 14.174 -13.130 -11.587 1.00 95.44 94 ILE A CA 1
ATOM 742 C C . ILE A 1 94 ? 14.705 -11.697 -11.762 1.00 95.44 94 ILE A C 1
ATOM 744 O O . ILE A 1 94 ? 15.820 -11.504 -12.242 1.00 95.44 94 ILE A O 1
ATOM 748 N N . ALA A 1 95 ? 13.905 -10.696 -11.385 1.00 96.31 95 ALA A N 1
ATOM 749 C CA . ALA A 1 95 ? 14.242 -9.278 -11.372 1.00 96.31 95 ALA A CA 1
ATOM 750 C C . ALA A 1 95 ? 13.317 -8.537 -10.391 1.00 96.31 95 ALA A C 1
ATOM 752 O O . ALA A 1 95 ? 12.179 -8.951 -10.187 1.00 96.31 95 ALA A O 1
ATOM 753 N N . ALA A 1 96 ? 13.798 -7.440 -9.804 1.00 96.75 96 ALA A N 1
ATOM 754 C CA . ALA A 1 96 ? 13.001 -6.551 -8.961 1.00 96.75 96 ALA A CA 1
ATOM 755 C C . ALA A 1 96 ? 13.571 -5.125 -8.993 1.00 96.75 96 ALA A C 1
ATOM 757 O O . ALA A 1 96 ? 14.779 -4.935 -9.161 1.00 96.75 96 ALA A O 1
ATOM 758 N N . ILE A 1 97 ? 12.701 -4.134 -8.800 1.00 96.69 97 ILE A N 1
ATOM 759 C CA . ILE A 1 97 ? 13.047 -2.716 -8.646 1.00 96.69 97 ILE A CA 1
ATOM 760 C C . ILE A 1 97 ? 12.344 -2.157 -7.406 1.00 96.69 97 ILE A C 1
ATOM 762 O O . ILE A 1 97 ? 11.347 -2.716 -6.953 1.00 96.69 97 ILE A O 1
ATOM 766 N N . ASN A 1 98 ? 12.852 -1.060 -6.846 1.00 95.81 98 ASN A N 1
ATOM 767 C CA . ASN A 1 98 ? 12.083 -0.302 -5.859 1.00 95.81 98 ASN A CA 1
ATOM 768 C C . ASN A 1 98 ? 10.876 0.374 -6.536 1.00 95.81 98 ASN A C 1
ATOM 770 O O . ASN A 1 98 ? 10.962 0.742 -7.707 1.00 95.81 98 ASN A O 1
ATOM 774 N N . ALA A 1 99 ? 9.789 0.561 -5.787 1.00 95.06 99 ALA A N 1
ATOM 775 C CA . ALA A 1 99 ? 8.543 1.136 -6.291 1.00 95.06 99 ALA A CA 1
ATOM 776 C C . ALA A 1 99 ? 8.237 2.497 -5.637 1.00 95.06 99 ALA A C 1
ATOM 778 O O . ALA A 1 99 ? 8.704 3.527 -6.119 1.00 95.06 99 ALA A O 1
ATOM 779 N N . ASP A 1 100 ? 7.494 2.490 -4.531 1.00 95.19 100 ASP A N 1
ATOM 780 C CA . ASP A 1 100 ? 6.941 3.691 -3.904 1.00 95.19 100 ASP A CA 1
ATOM 781 C C . ASP A 1 100 ? 7.950 4.476 -3.045 1.00 95.19 100 ASP A C 1
ATOM 783 O O . ASP A 1 100 ? 9.001 3.977 -2.621 1.00 95.19 100 ASP A O 1
ATOM 787 N N . PHE A 1 101 ? 7.583 5.717 -2.735 1.00 93.50 101 PHE A N 1
ATOM 788 C CA . PHE A 1 101 ? 8.126 6.452 -1.603 1.00 93.50 101 PHE A CA 1
ATOM 789 C C . PHE A 1 101 ? 7.664 5.832 -0.284 1.00 93.50 101 PHE A C 1
ATOM 791 O O . PHE A 1 101 ? 6.600 5.228 -0.183 1.00 93.50 101 PHE A O 1
ATOM 798 N N . PHE A 1 102 ? 8.451 6.037 0.767 1.00 92.88 102 PHE A N 1
ATOM 799 C CA . PHE A 1 102 ? 8.112 5.558 2.098 1.00 92.88 102 PHE A CA 1
ATOM 800 C C . PHE A 1 102 ? 8.406 6.615 3.155 1.00 92.88 102 PHE A C 1
ATOM 802 O O . PHE A 1 102 ? 9.366 7.381 3.048 1.00 92.88 102 PHE A O 1
ATOM 809 N N . GLN A 1 103 ? 7.594 6.607 4.203 1.00 91.19 103 GLN A N 1
ATOM 810 C CA . GLN A 1 103 ? 7.737 7.451 5.376 1.00 91.19 103 GLN A CA 1
ATOM 811 C C . GLN A 1 103 ? 8.403 6.652 6.504 1.00 91.19 103 GLN A C 1
ATOM 813 O O . GLN A 1 103 ? 7.795 5.707 7.012 1.00 91.19 103 GLN A O 1
ATOM 818 N N . PRO A 1 104 ? 9.643 6.985 6.914 1.00 91.31 104 PRO A N 1
ATOM 819 C CA . PRO A 1 104 ? 10.308 6.335 8.043 1.00 91.31 104 PRO A CA 1
ATOM 820 C C . PRO A 1 104 ? 9.552 6.567 9.347 1.00 91.31 104 PRO A C 1
ATOM 822 O O . PRO A 1 104 ? 9.129 7.688 9.586 1.00 91.31 104 PRO A O 1
ATOM 825 N N . SER A 1 105 ? 9.488 5.566 10.230 1.00 89.88 105 SER A N 1
ATOM 826 C CA . SER A 1 105 ? 8.746 5.629 11.507 1.00 89.88 105 SER A CA 1
ATOM 827 C C . SER A 1 105 ? 9.261 6.649 12.535 1.00 89.88 105 SER A C 1
ATOM 829 O O . SER A 1 105 ? 8.683 6.753 13.614 1.00 89.88 105 SER A O 1
ATOM 831 N N . GLY A 1 106 ? 10.395 7.314 12.269 1.00 84.25 106 GLY A N 1
ATOM 832 C CA . GLY A 1 106 ? 11.068 8.293 13.140 1.00 84.25 106 GLY A CA 1
ATOM 833 C C . GLY A 1 106 ? 11.656 7.743 14.447 1.00 84.25 106 GLY A C 1
ATOM 834 O O . GLY A 1 106 ? 12.706 8.208 14.883 1.00 84.25 106 GLY A O 1
ATOM 835 N N . LEU A 1 107 ? 11.028 6.728 15.040 1.00 84.62 107 LEU A N 1
ATOM 836 C CA . LEU A 1 107 ? 11.403 6.101 16.308 1.00 84.62 107 LEU A CA 1
ATOM 837 C C . LEU A 1 107 ? 12.174 4.795 16.098 1.00 84.62 107 LEU A C 1
ATOM 839 O O . LEU A 1 107 ? 13.079 4.468 16.862 1.00 84.62 107 LEU A O 1
ATOM 843 N N . MET A 1 108 ? 11.839 4.055 15.040 1.00 87.00 108 MET A N 1
ATOM 844 C CA . MET A 1 108 ? 12.444 2.770 14.705 1.00 87.00 108 MET A CA 1
ATOM 845 C C . MET A 1 108 ? 13.075 2.849 13.312 1.00 87.00 108 MET A C 1
ATOM 847 O O . MET A 1 108 ? 12.363 2.778 12.306 1.00 87.00 108 MET A O 1
ATOM 851 N N . PRO A 1 109 ? 14.412 2.962 13.208 1.00 86.06 109 PRO A N 1
ATOM 852 C CA . PRO A 1 109 ? 15.078 3.144 11.926 1.00 86.06 109 PRO A CA 1
ATOM 853 C C . PRO A 1 109 ? 14.760 2.041 10.920 1.00 86.06 109 PRO A C 1
ATOM 855 O O . PRO A 1 109 ? 14.683 2.310 9.736 1.00 86.06 109 PRO A O 1
ATOM 858 N N . THR A 1 110 ? 14.548 0.795 11.325 1.00 91.25 110 THR A N 1
ATOM 859 C CA . THR A 1 110 ? 14.236 -0.295 10.385 1.00 91.25 110 THR A CA 1
ATOM 860 C C . THR A 1 110 ? 12.805 -0.263 9.851 1.00 91.25 110 THR A C 1
ATOM 862 O O . THR A 1 110 ? 12.485 -1.079 8.992 1.00 91.25 110 THR A O 1
ATOM 865 N N . ARG A 1 111 ? 11.961 0.673 10.304 1.00 93.94 111 ARG A N 1
ATOM 866 C CA . ARG A 1 111 ? 10.546 0.730 9.940 1.00 93.94 111 ARG A CA 1
ATOM 867 C C . ARG A 1 111 ? 10.178 1.945 9.102 1.00 93.94 111 ARG A C 1
ATOM 869 O O . ARG A 1 111 ? 10.671 3.051 9.343 1.00 93.94 111 ARG A O 1
ATOM 876 N N . ALA A 1 112 ? 9.289 1.733 8.143 1.00 94.88 112 ALA A N 1
ATOM 877 C CA . ALA A 1 112 ? 8.666 2.757 7.322 1.00 94.88 112 ALA A CA 1
ATOM 878 C C . ALA A 1 112 ? 7.353 2.242 6.728 1.00 94.88 112 ALA A C 1
ATOM 880 O O . ALA A 1 112 ? 7.218 1.046 6.520 1.00 94.88 112 ALA A O 1
ATOM 881 N N . SER A 1 113 ? 6.429 3.134 6.389 1.00 95.19 113 SER A N 1
ATOM 882 C CA . SER A 1 113 ? 5.219 2.785 5.637 1.00 95.19 113 SER A CA 1
ATOM 883 C C . SER A 1 113 ? 5.273 3.367 4.229 1.00 95.19 113 SER A C 1
ATOM 885 O O . SER A 1 113 ? 5.774 4.479 4.052 1.00 95.19 113 SER A O 1
ATOM 887 N N . ALA A 1 114 ? 4.729 2.656 3.241 1.00 95.06 114 ALA A N 1
ATOM 888 C CA . ALA A 1 114 ? 4.520 3.193 1.895 1.00 95.06 114 ALA A CA 1
ATOM 889 C C . ALA A 1 114 ? 3.674 4.479 1.943 1.00 95.06 114 ALA A C 1
ATOM 891 O O . ALA A 1 114 ? 2.806 4.616 2.815 1.00 95.06 114 ALA A O 1
ATOM 892 N N . LEU A 1 115 ? 3.916 5.422 1.031 1.00 93.75 115 LEU A N 1
ATOM 893 C CA . LEU A 1 115 ? 3.140 6.661 0.949 1.00 93.75 115 LEU A CA 1
ATOM 894 C C . LEU A 1 115 ? 1.870 6.482 0.116 1.00 93.75 115 LEU A C 1
ATOM 896 O O . LEU A 1 115 ? 0.791 6.825 0.597 1.00 93.75 115 LEU A O 1
ATOM 900 N N . GLY A 1 116 ? 1.972 5.912 -1.078 1.00 95.31 116 GLY A N 1
ATOM 901 C CA . GLY A 1 116 ? 0.846 5.555 -1.933 1.00 95.31 116 GLY A CA 1
ATOM 902 C C . GLY A 1 116 ? 0.288 4.163 -1.640 1.00 95.31 116 GLY A C 1
ATOM 903 O O . GLY A 1 116 ? 0.619 3.538 -0.634 1.00 95.31 116 GLY A O 1
ATOM 904 N N . VAL A 1 117 ? -0.609 3.704 -2.511 1.00 97.06 117 VAL A N 1
ATOM 905 C CA . VAL A 1 117 ? -1.304 2.423 -2.349 1.00 97.06 117 VAL A CA 1
ATOM 906 C C . VAL A 1 117 ? -0.338 1.252 -2.501 1.00 97.06 117 VAL A C 1
ATOM 908 O O . VAL A 1 117 ? 0.640 1.328 -3.242 1.00 97.06 117 VAL A O 1
ATOM 911 N N . VAL A 1 118 ? -0.634 0.152 -1.818 1.00 98.19 118 VAL A N 1
ATOM 912 C CA . VAL A 1 118 ? 0.031 -1.134 -2.040 1.00 98.19 118 VAL A CA 1
ATOM 913 C C . VAL A 1 118 ? -1.064 -2.182 -2.175 1.00 98.19 118 VAL A C 1
ATOM 915 O O . VAL A 1 118 ? -1.832 -2.377 -1.235 1.00 98.19 118 VAL A O 1
ATOM 918 N N . VAL A 1 119 ? -1.148 -2.828 -3.335 1.00 98.38 119 VAL A N 1
ATOM 919 C CA . VAL A 1 119 ? -2.048 -3.954 -3.614 1.00 98.38 119 VAL A CA 1
ATOM 920 C C . VAL A 1 119 ? -1.214 -5.157 -4.031 1.00 98.38 119 VAL A C 1
ATOM 922 O O . VAL A 1 119 ? -0.313 -5.027 -4.869 1.00 98.38 119 VAL A O 1
ATOM 925 N N . ASP A 1 120 ? -1.543 -6.308 -3.459 1.00 97.19 120 ASP A N 1
ATOM 926 C CA . ASP A 1 120 ? -1.022 -7.620 -3.838 1.00 97.19 120 ASP A CA 1
ATOM 927 C C . ASP A 1 120 ? -2.194 -8.603 -3.955 1.00 97.19 120 ASP A C 1
ATOM 929 O O . ASP A 1 120 ? -2.950 -8.790 -3.003 1.00 97.19 120 ASP A O 1
ATOM 933 N N . ASP A 1 121 ? -2.385 -9.155 -5.151 1.00 97.25 121 ASP A N 1
ATOM 934 C CA . ASP A 1 121 ? -3.457 -10.089 -5.519 1.00 97.25 121 ASP A CA 1
ATOM 935 C C . ASP A 1 121 ? -4.852 -9.661 -5.026 1.00 97.25 121 ASP A C 1
ATOM 937 O O . ASP A 1 121 ? -5.543 -10.365 -4.289 1.00 97.25 121 ASP A O 1
ATOM 941 N N . GLY A 1 122 ? -5.255 -8.442 -5.385 1.00 97.62 122 GLY A N 1
ATOM 942 C CA . GLY A 1 122 ? -6.551 -7.876 -5.021 1.00 97.62 122 GLY A CA 1
ATOM 943 C C . GLY A 1 122 ? -6.674 -7.414 -3.564 1.00 97.62 122 GLY A C 1
ATOM 944 O O . GLY A 1 122 ? -7.630 -6.700 -3.241 1.00 97.62 122 GLY A O 1
ATOM 945 N N . LYS A 1 123 ? -5.719 -7.755 -2.685 1.00 97.50 123 LYS A N 1
ATOM 946 C CA . LYS A 1 123 ? -5.677 -7.300 -1.288 1.00 97.50 123 LYS A CA 1
ATOM 947 C C . LYS A 1 123 ? -4.977 -5.948 -1.196 1.00 97.50 123 LYS A C 1
ATOM 949 O O . LYS A 1 123 ? -3.809 -5.812 -1.553 1.00 97.50 123 LYS A O 1
ATOM 954 N N . MET A 1 124 ? -5.674 -4.941 -0.672 1.00 97.62 124 MET A N 1
ATOM 955 C CA . MET A 1 124 ? -5.057 -3.658 -0.338 1.00 97.62 124 MET A CA 1
ATOM 956 C C . MET A 1 124 ? -4.313 -3.766 0.995 1.00 97.62 124 MET A C 1
ATOM 958 O O . MET A 1 124 ? -4.935 -3.919 2.042 1.00 97.62 124 MET A O 1
ATOM 962 N N . LEU A 1 125 ? -2.992 -3.621 0.947 1.00 98.00 125 LEU A N 1
ATOM 963 C CA . LEU A 1 125 ? -2.115 -3.624 2.117 1.00 98.00 125 LEU A CA 1
ATOM 964 C C . LEU A 1 125 ? -1.974 -2.223 2.725 1.00 98.00 125 LEU A C 1
ATOM 966 O O . LEU A 1 125 ? -1.871 -2.087 3.940 1.00 98.00 125 LEU A O 1
ATOM 970 N N . THR A 1 126 ? -1.985 -1.174 1.895 1.00 97.06 126 THR A N 1
ATOM 971 C CA . THR A 1 126 ? -2.027 0.229 2.347 1.00 97.06 126 THR A CA 1
ATOM 972 C C . THR A 1 126 ? -2.898 1.061 1.411 1.00 97.06 126 THR A C 1
ATOM 974 O O . THR A 1 126 ? -2.950 0.777 0.214 1.00 97.06 126 THR A O 1
ATOM 977 N N . THR A 1 127 ? -3.541 2.105 1.931 1.00 96.81 127 THR A N 1
ATOM 978 C CA . THR A 1 127 ? -4.369 3.031 1.134 1.00 96.81 127 THR A CA 1
ATOM 979 C C . THR A 1 127 ? -3.545 3.916 0.187 1.00 96.81 127 THR A C 1
ATOM 981 O O . THR A 1 127 ? -2.350 4.105 0.407 1.00 96.81 127 THR A O 1
ATOM 984 N N . PRO A 1 128 ? -4.154 4.544 -0.834 1.00 94.62 128 PRO A N 1
ATOM 985 C CA . PRO A 1 128 ? -3.554 5.685 -1.526 1.00 94.62 128 PRO A CA 1
ATOM 986 C C . PRO A 1 128 ? -3.197 6.836 -0.571 1.00 94.62 128 PRO A C 1
ATOM 988 O O . PRO A 1 128 ? -3.704 6.924 0.554 1.00 94.62 128 PRO A O 1
ATOM 991 N N . ALA A 1 129 ? -2.324 7.737 -1.025 1.00 84.62 129 ALA A N 1
ATOM 992 C CA . ALA A 1 129 ? -1.974 8.936 -0.275 1.00 84.62 129 ALA A CA 1
ATOM 993 C C . ALA A 1 129 ? -3.142 9.936 -0.303 1.00 84.62 129 ALA A C 1
ATOM 995 O O . ALA A 1 129 ? -3.536 10.421 -1.360 1.00 84.62 129 ALA A O 1
ATOM 996 N N . ARG A 1 130 ? -3.694 10.271 0.865 1.00 83.19 130 ARG A N 1
ATOM 997 C CA . ARG A 1 130 ? -4.888 11.119 0.975 1.00 83.19 130 ARG A CA 1
ATOM 998 C C . ARG A 1 130 ? -4.549 12.554 0.593 1.00 83.19 130 ARG A C 1
ATOM 1000 O O . ARG A 1 130 ? -3.608 13.131 1.136 1.00 83.19 130 ARG A O 1
ATOM 1007 N N . GLY A 1 131 ? -5.339 13.133 -0.312 1.00 77.50 131 GLY A N 1
ATOM 1008 C CA . GLY A 1 131 ? -5.181 14.526 -0.741 1.00 77.50 131 GLY A CA 1
ATOM 1009 C C . GLY A 1 131 ? -3.839 14.823 -1.417 1.00 77.50 131 GLY A C 1
ATOM 1010 O O . GLY A 1 131 ? -3.436 15.985 -1.469 1.00 77.50 131 GLY A O 1
ATOM 1011 N N . LYS A 1 132 ? -3.129 13.790 -1.891 1.00 76.56 132 LYS A N 1
ATOM 1012 C CA . LYS A 1 132 ? -1.901 13.937 -2.673 1.00 76.56 132 LYS A CA 1
ATOM 1013 C C . LYS A 1 132 ? -2.136 13.364 -4.061 1.00 76.56 132 LYS A C 1
ATOM 1015 O O . LYS A 1 132 ? -2.555 12.220 -4.191 1.00 76.56 132 LYS A O 1
ATOM 1020 N N . ASP A 1 133 ? -1.751 14.120 -5.080 1.00 85.56 133 ASP A N 1
ATOM 1021 C CA . ASP A 1 133 ? -1.786 13.688 -6.479 1.00 85.56 133 ASP A CA 1
ATOM 1022 C C . ASP A 1 133 ? -0.594 12.757 -6.790 1.00 85.56 133 ASP A C 1
ATOM 1024 O O . ASP A 1 133 ? 0.239 13.027 -7.661 1.00 85.56 133 ASP A O 1
ATOM 1028 N N . MET A 1 134 ? -0.458 11.674 -6.017 1.00 91.94 134 MET A N 1
ATOM 1029 C CA . MET A 1 134 ? 0.574 10.657 -6.219 1.00 91.94 134 MET A CA 1
ATOM 1030 C C . MET A 1 134 ? 0.081 9.618 -7.223 1.00 91.94 134 MET A C 1
ATOM 1032 O O . MET A 1 134 ? -0.965 8.993 -7.046 1.00 91.94 134 MET A O 1
ATOM 1036 N N . ALA A 1 135 ? 0.867 9.423 -8.276 1.00 94.50 135 ALA A N 1
ATOM 1037 C CA . ALA A 1 135 ? 0.616 8.406 -9.276 1.00 94.50 135 ALA A CA 1
ATOM 1038 C C . ALA A 1 135 ? 0.705 7.007 -8.660 1.00 94.50 135 ALA A C 1
ATOM 1040 O O . ALA A 1 135 ? 1.509 6.744 -7.766 1.00 94.50 135 ALA A O 1
ATOM 1041 N N . THR A 1 136 ? -0.096 6.104 -9.200 1.00 96.31 136 THR A N 1
ATOM 1042 C CA . THR A 1 136 ? -0.083 4.671 -8.934 1.00 96.31 136 THR A CA 1
ATOM 1043 C C . THR A 1 136 ? 0.171 3.953 -10.248 1.00 96.31 136 THR A C 1
ATOM 1045 O O . THR A 1 136 ? -0.390 4.337 -11.274 1.00 96.31 136 THR A O 1
ATOM 1048 N N . VAL A 1 137 ? 1.000 2.912 -10.218 1.00 97.31 137 VAL A N 1
ATOM 1049 C CA . VAL A 1 137 ? 1.148 1.950 -11.317 1.00 97.31 137 VAL A CA 1
ATOM 1050 C C . VAL A 1 137 ? 0.418 0.677 -10.914 1.00 97.31 137 VAL A C 1
ATOM 1052 O O . VAL A 1 137 ? 0.652 0.167 -9.819 1.00 97.31 137 VAL A O 1
ATOM 1055 N N . ALA A 1 138 ? -0.452 0.164 -11.779 1.00 97.81 138 ALA A N 1
ATOM 1056 C CA . ALA A 1 138 ? -1.266 -1.014 -11.502 1.00 97.81 138 ALA A CA 1
ATOM 1057 C C . ALA A 1 138 ? -1.313 -1.973 -12.696 1.00 97.81 138 ALA A C 1
ATOM 1059 O O . ALA A 1 138 ? -1.225 -1.539 -13.844 1.00 97.81 138 ALA A O 1
ATOM 1060 N N . VAL A 1 139 ? -1.484 -3.267 -12.421 1.00 98.25 139 VAL A N 1
ATOM 1061 C CA . VAL A 1 139 ? -1.750 -4.301 -13.434 1.00 98.25 139 VAL A CA 1
ATOM 1062 C C . VAL A 1 139 ? -2.986 -5.085 -13.023 1.00 98.25 139 VAL A C 1
ATOM 1064 O O . VAL A 1 139 ? -3.068 -5.583 -11.895 1.00 98.25 139 VAL A O 1
ATOM 1067 N N . ASP A 1 140 ? -3.963 -5.163 -13.921 1.00 97.75 140 ASP A N 1
ATOM 1068 C CA . ASP A 1 140 ? -5.212 -5.880 -13.677 1.00 97.75 140 ASP A CA 1
ATOM 1069 C C . ASP A 1 140 ? -5.118 -7.390 -13.957 1.00 97.75 140 ASP A C 1
ATOM 1071 O O . ASP A 1 140 ? -4.082 -7.927 -14.366 1.00 97.75 140 ASP A O 1
ATOM 1075 N N . TYR A 1 141 ? -6.213 -8.109 -13.700 1.00 97.06 141 TYR A N 1
ATOM 1076 C CA . TYR A 1 141 ? -6.277 -9.548 -13.965 1.00 97.06 141 TYR A CA 1
ATOM 1077 C C . TYR A 1 141 ? -6.241 -9.917 -15.460 1.00 97.06 141 TYR A C 1
ATOM 1079 O O . TYR A 1 141 ? -5.965 -11.075 -15.781 1.00 97.06 141 TYR A O 1
ATOM 1087 N N . GLU A 1 142 ? -6.438 -8.947 -16.358 1.00 96.44 142 GLU A N 1
ATOM 1088 C CA . GLU A 1 142 ? -6.356 -9.082 -17.819 1.00 96.44 142 GLU A CA 1
ATOM 1089 C C . GLU A 1 142 ? -4.972 -8.700 -18.376 1.00 96.44 142 GLU A C 1
ATOM 1091 O O . GLU A 1 142 ? -4.808 -8.625 -19.591 1.00 96.44 142 GLU A O 1
ATOM 1096 N N . ASN A 1 143 ? -3.966 -8.512 -17.508 1.00 96.19 143 ASN A N 1
ATOM 1097 C CA . ASN A 1 143 ? -2.597 -8.108 -17.865 1.00 96.19 143 ASN A CA 1
ATOM 1098 C C . ASN A 1 143 ? -2.482 -6.693 -18.456 1.00 96.19 143 ASN A C 1
ATOM 1100 O O . ASN A 1 143 ? -1.468 -6.358 -19.074 1.00 96.19 143 ASN A O 1
ATOM 1104 N N . ILE A 1 144 ? -3.469 -5.828 -18.223 1.00 96.88 144 ILE A N 1
ATOM 1105 C CA . ILE A 1 144 ? -3.412 -4.437 -18.661 1.00 96.88 144 ILE A CA 1
ATOM 1106 C C . ILE A 1 144 ? -2.715 -3.597 -17.593 1.00 96.88 144 ILE A C 1
ATOM 1108 O O . ILE A 1 144 ? -3.180 -3.461 -16.458 1.00 96.88 144 ILE A O 1
ATOM 1112 N N . ALA A 1 145 ? -1.582 -3.008 -17.973 1.00 96.19 145 ALA A N 1
ATOM 1113 C CA . ALA A 1 145 ? -0.899 -2.014 -17.162 1.00 96.19 145 ALA A CA 1
ATOM 1114 C C . ALA A 1 145 ? -1.600 -0.654 -17.277 1.00 96.19 145 ALA A C 1
ATOM 1116 O O . ALA A 1 145 ? -1.900 -0.180 -18.374 1.00 96.19 145 ALA A O 1
ATOM 1117 N N . SER A 1 146 ? -1.816 0.001 -16.142 1.00 96.00 146 SER A N 1
ATOM 1118 C CA . SER A 1 146 ? -2.415 1.332 -16.059 1.00 96.00 146 SER A CA 1
ATOM 1119 C C . SER A 1 146 ? -1.653 2.214 -15.078 1.00 96.00 146 SER A C 1
ATOM 1121 O O . SER A 1 146 ? -0.971 1.737 -14.167 1.00 96.00 146 SER A O 1
ATOM 1123 N N . MET A 1 147 ? -1.753 3.523 -15.291 1.00 95.44 147 MET A N 1
ATOM 1124 C CA . MET A 1 147 ? -1.214 4.530 -14.389 1.00 95.44 147 MET A CA 1
ATOM 1125 C C . MET A 1 147 ? -2.282 5.580 -14.125 1.00 95.44 147 MET A C 1
ATOM 1127 O O . MET A 1 147 ? -3.002 5.973 -15.041 1.00 95.44 147 MET A O 1
ATOM 1131 N N . GLY A 1 148 ? -2.382 6.041 -12.886 1.00 93.56 148 GLY A N 1
ATOM 1132 C CA . GLY A 1 148 ? -3.352 7.066 -12.520 1.00 93.56 148 GLY A CA 1
ATOM 1133 C C . GLY A 1 148 ? -3.293 7.420 -11.046 1.00 93.56 148 GLY A C 1
ATOM 1134 O O . GLY A 1 148 ? -2.534 6.824 -10.284 1.00 93.56 148 GLY A O 1
ATOM 1135 N N . VAL A 1 149 ? -4.094 8.399 -10.645 1.00 93.50 149 VAL A N 1
ATOM 1136 C CA . VAL A 1 149 ? -4.266 8.758 -9.235 1.00 93.50 149 VAL A CA 1
ATOM 1137 C C . VAL A 1 149 ? -5.397 7.911 -8.667 1.00 93.50 149 VAL A C 1
ATOM 1139 O O . VAL A 1 149 ? -6.465 7.824 -9.268 1.00 93.50 149 VAL A O 1
ATOM 1142 N N . TRP A 1 150 ? -5.130 7.255 -7.543 1.00 95.44 150 TRP A N 1
ATOM 1143 C CA . TRP A 1 150 ? -6.125 6.485 -6.805 1.00 95.44 150 TRP A CA 1
ATOM 1144 C C . TRP A 1 150 ? -6.620 7.320 -5.633 1.00 95.44 150 TRP A C 1
ATOM 1146 O O . TRP A 1 150 ? -5.827 8.024 -5.005 1.00 95.44 150 TRP A O 1
ATOM 1156 N N . ASP A 1 151 ? -7.903 7.206 -5.317 1.00 94.38 151 ASP A N 1
ATOM 1157 C CA . ASP A 1 151 ? -8.525 7.937 -4.218 1.00 94.38 151 ASP A CA 1
ATOM 1158 C C . ASP A 1 151 ? -9.248 6.993 -3.258 1.00 94.38 151 ASP A C 1
ATOM 1160 O O . ASP A 1 151 ? -9.541 5.834 -3.574 1.00 94.38 151 ASP A O 1
ATOM 1164 N N . GLN A 1 152 ? -9.485 7.487 -2.048 1.00 94.62 152 GLN A N 1
ATOM 1165 C CA . GLN A 1 152 ? -10.093 6.721 -0.976 1.00 94.62 152 GLN A CA 1
ATOM 1166 C C . GLN A 1 152 ? -10.865 7.607 -0.003 1.00 94.62 152 GLN A C 1
ATOM 1168 O O . GLN A 1 152 ? -10.517 8.762 0.252 1.00 94.62 152 GLN A O 1
ATOM 1173 N N . TYR A 1 153 ? -11.874 7.015 0.620 1.00 95.38 153 TYR A N 1
ATOM 1174 C CA . TYR A 1 153 ? -12.587 7.617 1.732 1.00 95.38 153 TYR A CA 1
ATOM 1175 C C . TYR A 1 153 ? -13.027 6.526 2.702 1.00 95.38 153 TYR A C 1
ATOM 1177 O O . TYR A 1 153 ? -13.734 5.595 2.311 1.00 95.38 153 TYR A O 1
ATOM 1185 N N . ILE A 1 154 ? -12.601 6.634 3.962 1.00 97.00 154 ILE A N 1
ATOM 1186 C CA . ILE A 1 154 ? -12.952 5.688 5.019 1.00 97.00 154 ILE A CA 1
ATOM 1187 C C . ILE A 1 154 ? -13.648 6.443 6.152 1.00 97.00 154 ILE A C 1
ATOM 1189 O O . ILE A 1 154 ? -13.105 7.412 6.685 1.00 97.00 154 ILE A O 1
ATOM 1193 N N . SER A 1 155 ? -14.822 5.964 6.549 1.00 97.75 155 SER A N 1
ATOM 1194 C CA . SER A 1 155 ? -15.605 6.494 7.666 1.00 97.75 155 SER A CA 1
ATOM 1195 C C . SER A 1 155 ? -15.805 5.435 8.737 1.00 97.75 155 SER A C 1
ATOM 1197 O O . SER A 1 155 ? -16.157 4.295 8.434 1.00 97.75 155 SER A O 1
ATOM 1199 N N . LEU A 1 156 ? -15.615 5.844 9.987 1.00 98.38 156 LEU A N 1
ATOM 1200 C CA . LEU A 1 156 ? -15.996 5.119 11.190 1.00 98.38 156 LEU A CA 1
ATOM 1201 C C . LEU A 1 156 ? -17.321 5.672 11.708 1.00 98.38 156 LEU A C 1
ATOM 1203 O O . LEU A 1 156 ? -17.431 6.880 11.926 1.00 98.38 156 LEU A O 1
ATOM 1207 N N . TYR A 1 157 ? -18.280 4.788 11.962 1.00 97.88 157 TYR A N 1
ATOM 1208 C CA . TYR A 1 157 ? -19.531 5.122 12.634 1.00 97.88 157 TYR A CA 1
ATOM 1209 C C . TYR A 1 157 ? -19.555 4.484 14.018 1.00 97.88 157 TYR A C 1
ATOM 1211 O O . TYR A 1 157 ? -19.343 3.276 14.164 1.00 97.88 157 TYR A O 1
ATOM 1219 N N . SER A 1 158 ? -19.814 5.293 15.039 1.00 95.50 158 SER A N 1
ATOM 1220 C CA . SER A 1 158 ? -20.033 4.807 16.400 1.00 95.50 158 SER A CA 1
ATOM 1221 C C . SER A 1 158 ? -21.491 4.408 16.635 1.00 95.50 158 SER A C 1
ATOM 1223 O O . SER A 1 158 ? -22.393 4.853 15.918 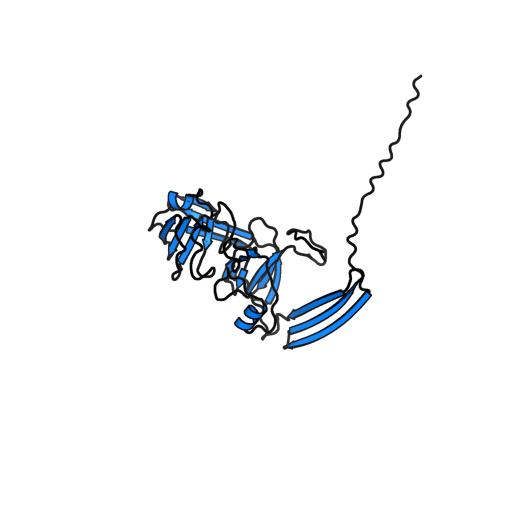1.00 95.50 158 SER A O 1
ATOM 1225 N N . PRO A 1 159 ? -21.779 3.603 17.676 1.00 94.81 159 PRO A N 1
ATOM 1226 C CA . PRO A 1 159 ? -23.142 3.155 17.975 1.00 94.81 159 PRO A CA 1
ATOM 1227 C C . PRO A 1 159 ? -24.146 4.280 18.256 1.00 94.81 159 PRO A C 1
ATOM 1229 O O . PRO A 1 159 ? -25.352 4.075 18.129 1.00 94.81 159 PRO A O 1
ATOM 1232 N N . ASN A 1 160 ? -23.669 5.460 18.664 1.00 91.81 160 ASN A N 1
ATOM 1233 C CA . ASN A 1 160 ? -24.493 6.654 18.875 1.00 91.81 160 ASN A CA 1
ATOM 1234 C C . ASN A 1 160 ? -24.789 7.433 17.575 1.00 91.81 160 ASN A C 1
ATOM 1236 O O . ASN A 1 160 ? -25.538 8.407 17.625 1.00 91.81 160 ASN A O 1
ATOM 1240 N N . GLY A 1 161 ? -24.254 6.995 16.430 1.00 94.12 161 GLY A N 1
ATOM 1241 C CA . GLY A 1 161 ? -24.449 7.613 15.118 1.00 94.12 161 GLY A CA 1
ATOM 1242 C C . GLY A 1 161 ? -23.457 8.726 14.775 1.00 94.12 161 GLY A C 1
ATOM 1243 O O . GLY A 1 161 ? -23.573 9.295 13.691 1.00 94.12 161 GLY A O 1
ATOM 1244 N N . GLU A 1 162 ? -22.502 9.036 15.656 1.00 96.69 162 GLU A N 1
ATOM 1245 C CA . GLU A 1 162 ? -21.412 9.959 15.331 1.00 96.69 162 GLU A CA 1
ATOM 1246 C C . GLU A 1 162 ? -20.487 9.344 14.268 1.00 96.69 162 GLU A C 1
ATOM 1248 O O . GLU A 1 162 ? -20.264 8.131 14.215 1.00 96.69 162 GLU A O 1
ATOM 1253 N N . GLU A 1 163 ? -19.951 10.198 13.398 1.00 97.12 163 GLU A N 1
ATOM 1254 C CA . GLU A 1 163 ? -19.069 9.804 12.303 1.00 97.12 163 GLU A CA 1
ATOM 1255 C C . GLU A 1 163 ? -17.698 10.451 12.477 1.00 97.12 163 GLU A C 1
ATOM 1257 O O . GLU A 1 163 ? -17.583 11.646 12.766 1.00 97.12 163 GLU A O 1
ATOM 1262 N N . LYS A 1 164 ? -16.644 9.673 12.221 1.00 96.94 164 LYS A N 1
ATOM 1263 C CA . LYS A 1 164 ? -15.293 10.206 12.090 1.00 96.94 164 LYS A CA 1
ATOM 1264 C C . LYS A 1 164 ? -14.545 9.576 10.932 1.00 96.94 164 LYS A C 1
ATOM 1266 O O . LYS A 1 164 ? -14.586 8.369 10.719 1.00 96.94 164 LYS A O 1
ATOM 1271 N N . GLN A 1 165 ? -13.818 10.409 10.196 1.00 95.81 165 GLN A N 1
ATOM 1272 C CA . GLN A 1 165 ? -12.993 9.942 9.093 1.00 95.81 165 GLN A CA 1
ATOM 1273 C C . GLN A 1 165 ? -11.774 9.163 9.610 1.00 95.81 165 GLN A C 1
ATOM 1275 O O . GLN A 1 165 ? -11.042 9.640 10.480 1.00 95.81 165 GLN A O 1
ATOM 1280 N N . ILE A 1 166 ? -11.523 8.003 9.007 1.00 96.69 166 ILE A N 1
ATOM 1281 C CA . ILE A 1 166 ? -10.252 7.280 9.081 1.00 96.69 166 ILE A CA 1
ATOM 1282 C C . ILE A 1 166 ? -9.425 7.703 7.870 1.00 96.69 166 ILE A C 1
ATOM 1284 O O . ILE A 1 166 ? -9.914 7.728 6.740 1.00 96.69 166 ILE A O 1
ATOM 1288 N N . TYR A 1 167 ? -8.174 8.092 8.089 1.00 95.31 167 TYR A N 1
ATOM 1289 C CA . TYR A 1 167 ? -7.350 8.622 7.007 1.00 95.31 167 TYR A CA 1
ATOM 1290 C C . TYR A 1 167 ? -6.692 7.508 6.216 1.00 95.31 167 TYR A C 1
ATOM 1292 O O . TYR A 1 167 ? -6.692 7.578 4.988 1.00 95.31 167 TYR A O 1
ATOM 1300 N N . HIS A 1 168 ? -6.178 6.480 6.891 1.00 95.12 168 HIS A N 1
ATOM 1301 C CA . HIS A 1 168 ? -5.342 5.468 6.260 1.00 95.12 168 HIS A CA 1
ATOM 1302 C C . HIS A 1 168 ? -5.550 4.064 6.815 1.00 95.12 168 HIS A C 1
ATOM 1304 O O . HIS A 1 168 ? -6.029 3.871 7.932 1.00 95.12 168 HIS A O 1
ATOM 1310 N N . VAL A 1 169 ? -5.110 3.091 6.018 1.00 97.19 169 VAL A N 1
ATOM 1311 C CA . VAL A 1 169 ? -4.817 1.726 6.460 1.00 97.19 169 VAL A CA 1
ATOM 1312 C C . VAL A 1 169 ? -3.303 1.532 6.394 1.00 97.19 169 VAL A C 1
ATOM 1314 O O . VAL A 1 169 ? -2.697 1.813 5.355 1.00 97.19 169 VAL A O 1
ATOM 1317 N N . ASN A 1 170 ? -2.712 1.058 7.492 1.00 97.19 170 ASN A N 1
ATOM 1318 C CA . ASN A 1 170 ? -1.311 0.664 7.628 1.00 97.19 170 ASN A CA 1
ATOM 1319 C C . ASN A 1 170 ? -0.293 1.732 7.193 1.00 97.19 170 ASN A C 1
ATOM 1321 O O . ASN A 1 170 ? 0.643 1.460 6.433 1.00 97.19 170 ASN A O 1
ATOM 1325 N N . LYS A 1 171 ? -0.450 2.965 7.682 1.00 94.31 171 LYS A N 1
ATOM 1326 C CA . LYS A 1 171 ? 0.504 4.056 7.435 1.00 94.31 171 LYS A CA 1
ATOM 1327 C C . LYS A 1 171 ? 0.874 4.787 8.709 1.00 94.31 171 LYS A C 1
ATOM 1329 O O . LYS A 1 171 ? 0.059 4.963 9.604 1.00 94.31 171 LYS A O 1
ATOM 1334 N N . TYR A 1 172 ? 2.114 5.252 8.761 1.00 89.19 172 TYR A N 1
ATOM 1335 C CA . TYR A 1 172 ? 2.539 6.217 9.761 1.00 89.19 172 TYR A CA 1
ATOM 1336 C C . TYR A 1 172 ? 2.160 7.655 9.347 1.00 89.19 172 TYR A C 1
ATOM 1338 O O . TYR A 1 172 ? 2.123 7.964 8.158 1.00 89.19 172 TYR A O 1
ATOM 1346 N N . TYR A 1 173 ? 2.055 8.550 10.338 1.00 67.62 173 TYR A N 1
ATOM 1347 C CA . TYR A 1 173 ? 2.137 10.020 10.207 1.00 67.62 173 TYR A CA 1
ATOM 1348 C C . TYR A 1 173 ? 0.998 10.781 9.533 1.00 67.62 173 TYR A C 1
ATOM 1350 O O . TYR A 1 173 ? 1.240 11.636 8.682 1.00 67.62 173 TYR A O 1
ATOM 1358 N N . ASP A 1 174 ? -0.202 10.623 10.067 1.00 69.19 174 ASP A N 1
ATOM 1359 C CA . ASP A 1 174 ? -1.170 11.713 10.060 1.00 69.19 174 ASP A CA 1
ATOM 1360 C C . ASP A 1 174 ? -1.419 12.132 11.506 1.00 69.19 174 ASP A C 1
ATOM 1362 O O . ASP A 1 174 ? -2.128 11.431 12.215 1.00 69.19 174 ASP A O 1
ATOM 1366 N N . ASP A 1 175 ? -0.796 13.212 11.985 1.00 71.69 175 ASP A N 1
ATOM 1367 C CA . ASP A 1 175 ? -1.054 13.721 13.342 1.00 71.69 175 ASP A CA 1
ATOM 1368 C C . ASP A 1 175 ? -2.532 14.131 13.480 1.00 71.69 175 ASP A C 1
ATOM 1370 O O . ASP A 1 175 ? -3.070 14.837 12.623 1.00 71.69 175 ASP A O 1
ATOM 1374 N N . GLY A 1 176 ? -3.195 13.658 14.537 1.00 75.62 176 GLY A N 1
ATOM 1375 C CA . GLY A 1 176 ? -4.614 13.923 14.796 1.00 75.62 176 GLY A CA 1
ATOM 1376 C C . GLY A 1 176 ? -5.584 13.135 13.915 1.00 75.62 176 GLY A C 1
ATOM 1377 O O . GLY A 1 176 ? -6.709 13.586 13.700 1.00 75.62 176 GLY A O 1
ATOM 1378 N N . ALA A 1 177 ? -5.156 11.998 13.367 1.00 88.06 177 ALA A N 1
ATOM 1379 C CA . ALA A 1 177 ? -5.980 11.154 12.514 1.00 88.06 177 ALA A CA 1
ATOM 1380 C C . ALA A 1 177 ? -6.285 9.797 13.144 1.00 88.06 177 ALA A C 1
ATOM 1382 O O . ALA A 1 177 ? -5.512 9.270 13.947 1.00 88.06 177 ALA A O 1
ATOM 1383 N N . LEU A 1 178 ? -7.386 9.197 12.684 1.00 96.38 178 LEU A N 1
ATOM 1384 C CA . LEU A 1 178 ? -7.631 7.776 12.877 1.00 96.38 178 LEU A CA 1
ATOM 1385 C C . LEU A 1 178 ? -6.979 6.964 11.752 1.00 96.38 178 LEU A C 1
ATOM 1387 O O . LEU A 1 178 ? -7.113 7.308 10.575 1.00 96.38 178 LEU A O 1
ATOM 1391 N N . VAL A 1 179 ? -6.318 5.865 12.107 1.00 97.19 179 VAL A N 1
ATOM 1392 C CA . VAL A 1 179 ? -5.655 4.940 11.176 1.00 97.19 179 VAL A CA 1
ATOM 1393 C C . VAL A 1 179 ? -6.019 3.503 11.542 1.00 97.19 179 VAL A C 1
ATOM 1395 O O . VAL A 1 179 ? -5.990 3.139 12.714 1.00 97.19 179 VAL A O 1
ATOM 1398 N N . ILE A 1 180 ? -6.349 2.677 10.549 1.00 98.00 180 ILE A N 1
ATOM 1399 C CA . ILE A 1 180 ? -6.513 1.232 10.748 1.00 98.00 180 ILE A CA 1
ATOM 1400 C C . ILE A 1 180 ? -5.147 0.552 10.654 1.00 98.00 180 ILE A C 1
ATOM 1402 O O . ILE A 1 180 ? -4.417 0.771 9.687 1.00 98.00 180 ILE A O 1
ATOM 1406 N N . PHE A 1 181 ? -4.841 -0.320 11.611 1.00 98.00 181 PHE A N 1
ATOM 1407 C CA . PHE A 1 181 ? -3.723 -1.259 11.554 1.00 98.00 181 PHE A CA 1
ATOM 1408 C C . PHE A 1 181 ? -4.233 -2.695 11.651 1.00 98.00 181 PHE A C 1
ATOM 1410 O O . PHE A 1 181 ? -5.093 -2.979 12.481 1.00 98.00 181 PHE A O 1
ATOM 1417 N N . ASN A 1 182 ? -3.708 -3.596 10.826 1.00 97.88 182 ASN A N 1
ATOM 1418 C CA . ASN A 1 182 ? -4.045 -5.023 10.835 1.00 97.88 182 ASN A CA 1
ATOM 1419 C C . ASN A 1 182 ? -2.774 -5.893 10.810 1.00 97.88 182 ASN A C 1
ATOM 1421 O O . ASN A 1 182 ? -1.658 -5.381 10.884 1.00 97.88 182 ASN A O 1
ATOM 1425 N N . ASP A 1 183 ? -2.936 -7.204 10.665 1.00 97.00 183 ASP A N 1
ATOM 1426 C CA . ASP A 1 183 ? -1.845 -8.182 10.637 1.00 97.00 183 ASP A CA 1
ATOM 1427 C C . ASP A 1 183 ? -0.872 -8.052 9.448 1.00 97.00 183 ASP A C 1
ATOM 1429 O O . ASP A 1 183 ? 0.244 -8.570 9.518 1.00 97.00 183 ASP A O 1
ATOM 1433 N N . ASP A 1 184 ? -1.221 -7.308 8.393 1.00 97.19 184 ASP A N 1
ATOM 1434 C CA . ASP A 1 184 ? -0.276 -6.970 7.320 1.00 97.19 184 ASP A CA 1
ATOM 1435 C C . ASP A 1 184 ? 0.816 -6.007 7.809 1.00 97.19 184 ASP A C 1
ATOM 1437 O O . ASP A 1 184 ? 1.935 -6.007 7.290 1.00 97.19 184 ASP A O 1
ATOM 1441 N N . TRP A 1 185 ? 0.505 -5.170 8.803 1.00 96.56 185 TRP A N 1
ATOM 1442 C CA . TRP A 1 185 ? 1.405 -4.154 9.338 1.00 96.56 185 TRP A CA 1
ATOM 1443 C C . TRP A 1 185 ? 2.690 -4.748 9.920 1.00 96.56 185 TRP A C 1
ATOM 1445 O O . TRP A 1 185 ? 3.795 -4.371 9.513 1.00 96.56 185 TRP A O 1
ATOM 1455 N N . ASP A 1 186 ? 2.511 -5.627 10.908 1.00 95.81 186 ASP A N 1
ATOM 1456 C CA . ASP A 1 186 ? 3.511 -6.301 11.736 1.00 95.81 186 ASP A CA 1
ATOM 1457 C C . ASP A 1 186 ? 2.785 -7.321 12.643 1.00 95.81 186 ASP A C 1
ATOM 1459 O O . ASP A 1 186 ? 1.558 -7.357 12.707 1.00 95.81 186 ASP A O 1
ATOM 1463 N N . ALA A 1 187 ? 3.528 -8.101 13.426 1.00 94.94 187 ALA A N 1
ATOM 1464 C CA . ALA A 1 187 ? 2.987 -9.044 14.405 1.00 94.94 187 ALA A CA 1
ATOM 1465 C C . ALA A 1 187 ? 2.151 -8.393 15.532 1.00 94.94 187 ALA A C 1
ATOM 1467 O O . ALA A 1 187 ? 1.460 -9.105 16.265 1.00 94.94 187 ALA A O 1
ATOM 1468 N N . ALA A 1 188 ? 2.250 -7.074 15.717 1.00 96.75 188 ALA A N 1
ATOM 1469 C CA . ALA A 1 188 ? 1.484 -6.306 16.693 1.00 96.75 188 ALA A CA 1
ATOM 1470 C C . ALA A 1 188 ? 1.174 -4.891 16.176 1.00 96.75 188 ALA A C 1
ATOM 1472 O O . ALA A 1 188 ? 1.886 -4.368 15.312 1.00 96.75 188 ALA A O 1
ATOM 1473 N N . SER A 1 189 ? 0.131 -4.268 16.728 1.00 96.94 189 SER A N 1
ATOM 1474 C CA . SER A 1 189 ? -0.221 -2.870 16.469 1.00 96.94 189 SER A CA 1
ATOM 1475 C C . SER A 1 189 ? 0.900 -1.912 16.911 1.00 96.94 189 SER A C 1
ATOM 1477 O O . SER A 1 189 ? 1.803 -2.308 17.658 1.00 96.94 189 SER A O 1
ATOM 1479 N N . PRO A 1 190 ? 0.907 -0.651 16.441 1.00 94.88 190 PRO A N 1
ATOM 1480 C CA . PRO A 1 190 ? 1.948 0.303 16.816 1.00 94.88 190 PRO A CA 1
ATOM 1481 C C . PRO A 1 190 ? 2.052 0.581 18.323 1.00 94.88 190 PRO A C 1
ATOM 1483 O O . PRO A 1 190 ? 3.172 0.666 18.832 1.00 94.88 190 PRO A O 1
ATOM 1486 N N . GLY A 1 191 ? 0.921 0.750 19.015 1.00 95.12 191 GLY A N 1
ATOM 1487 C CA . GLY A 1 191 ? 0.869 1.216 20.401 1.00 95.12 191 GLY A CA 1
ATOM 1488 C C . GLY A 1 191 ? 1.544 2.574 20.637 1.00 95.12 191 GLY A C 1
ATOM 1489 O O . GLY A 1 191 ? 1.982 3.280 19.722 1.00 95.12 191 GLY A O 1
ATOM 1490 N N . SER A 1 192 ? 1.659 2.956 21.905 1.00 94.44 192 SER A N 1
ATOM 1491 C CA . SER A 1 192 ? 2.298 4.201 22.331 1.00 94.44 192 SER A CA 1
ATOM 1492 C C . SER A 1 192 ? 3.818 4.194 22.073 1.00 94.44 192 SER A C 1
ATOM 1494 O O . SER A 1 192 ? 4.473 3.172 22.286 1.00 94.44 192 SER A O 1
ATOM 1496 N N . PRO A 1 193 ? 4.429 5.322 21.653 1.00 91.81 193 PRO A N 1
ATOM 1497 C CA . PRO A 1 193 ? 3.827 6.648 21.473 1.00 91.81 193 PRO A CA 1
ATOM 1498 C C . PRO A 1 193 ? 3.312 6.921 20.049 1.00 91.81 193 PRO A C 1
ATOM 1500 O O . PRO A 1 193 ? 2.951 8.053 19.752 1.00 91.81 193 PRO A O 1
ATOM 1503 N N . ILE A 1 194 ? 3.316 5.928 19.154 1.00 91.25 194 ILE A N 1
ATOM 1504 C CA . ILE A 1 194 ? 2.907 6.103 17.747 1.00 91.25 194 ILE A CA 1
ATOM 1505 C C . ILE A 1 194 ? 1.382 6.225 17.639 1.00 91.25 194 ILE A C 1
ATOM 1507 O O . ILE A 1 194 ? 0.871 7.072 16.911 1.00 91.25 194 ILE A O 1
ATOM 1511 N N . ALA A 1 195 ? 0.681 5.373 18.377 1.00 93.62 195 ALA A N 1
ATOM 1512 C CA . ALA A 1 195 ? -0.762 5.311 18.517 1.00 93.62 195 ALA A CA 1
ATOM 1513 C C . ALA A 1 195 ? -1.098 5.372 20.018 1.00 93.62 195 ALA A C 1
ATOM 1515 O O . ALA A 1 195 ? -1.200 4.336 20.676 1.00 93.62 195 ALA A O 1
ATOM 1516 N N . PRO A 1 196 ? -1.185 6.574 20.616 1.00 95.06 196 PRO A N 1
ATOM 1517 C CA . PRO A 1 196 ? -1.469 6.726 22.042 1.00 95.06 196 PRO A CA 1
ATOM 1518 C C . PRO A 1 196 ? -2.856 6.223 22.461 1.00 95.06 196 PRO A C 1
ATOM 1520 O O . PRO A 1 196 ? -3.055 5.990 23.651 1.00 95.06 196 PRO A O 1
ATOM 1523 N N . ILE A 1 197 ? -3.808 6.067 21.540 1.00 97.50 197 ILE A N 1
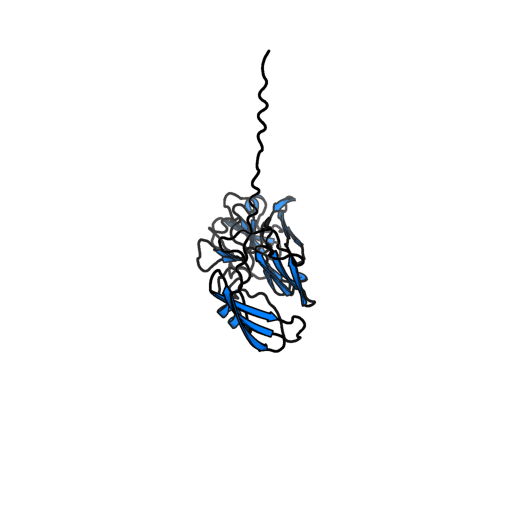ATOM 1524 C CA . ILE A 1 197 ? -5.108 5.447 21.820 1.00 97.50 197 ILE A CA 1
ATOM 1525 C C . ILE A 1 197 ? -5.380 4.411 20.731 1.00 97.50 197 ILE A C 1
ATOM 1527 O O . ILE A 1 197 ? -5.348 4.741 19.547 1.00 97.50 197 ILE A O 1
ATOM 1531 N N . GLU A 1 198 ? -5.675 3.177 21.125 1.00 98.31 198 GLU A N 1
ATOM 1532 C CA . GLU A 1 198 ? -5.989 2.075 20.213 1.00 98.31 198 GLU A CA 1
ATOM 1533 C C . GLU A 1 198 ? -7.302 1.408 20.623 1.00 98.31 198 GLU A C 1
ATOM 1535 O O . GLU A 1 198 ? -7.460 0.981 21.763 1.00 98.31 198 GLU A O 1
ATOM 1540 N N . MET A 1 199 ? -8.242 1.295 19.689 1.00 98.62 199 MET A N 1
ATOM 1541 C CA . MET A 1 199 ? -9.447 0.484 19.844 1.00 98.62 199 MET A CA 1
ATOM 1542 C C . MET A 1 199 ? -9.246 -0.834 19.101 1.00 98.62 199 MET A C 1
ATOM 1544 O O . MET A 1 199 ? -9.123 -0.835 17.874 1.00 98.62 199 MET A O 1
ATOM 1548 N N . VAL A 1 200 ? -9.197 -1.937 19.844 1.00 98.81 200 VAL A N 1
ATOM 1549 C CA . VAL A 1 200 ? -9.042 -3.289 19.299 1.00 98.81 200 VAL A CA 1
ATOM 1550 C C . VAL A 1 200 ? -10.410 -3.814 18.894 1.00 98.81 200 VAL A C 1
ATOM 1552 O O . VAL A 1 200 ? -11.366 -3.745 19.672 1.00 98.81 200 VAL A O 1
ATOM 1555 N N . VAL A 1 201 ? -10.495 -4.325 17.671 1.00 98.69 201 VAL A N 1
ATOM 1556 C CA . VAL A 1 201 ? -11.727 -4.837 17.080 1.00 98.69 201 VAL A CA 1
ATOM 1557 C C . VAL A 1 201 ? -11.491 -6.264 16.609 1.00 98.69 201 VAL A C 1
ATOM 1559 O O . VAL A 1 201 ? -10.554 -6.515 15.854 1.00 98.69 201 VAL A O 1
ATOM 1562 N N . GLU A 1 202 ? -12.348 -7.184 17.041 1.00 98.31 202 GLU A N 1
ATOM 1563 C CA . GLU A 1 202 ? -12.378 -8.580 16.593 1.00 98.31 202 GLU A CA 1
ATOM 1564 C C . GLU A 1 202 ? -13.795 -8.898 16.111 1.00 98.31 202 GLU A C 1
ATOM 1566 O O . GLU A 1 202 ? -14.760 -8.597 16.817 1.00 98.31 202 GLU A O 1
ATOM 1571 N N . ASP A 1 203 ? -13.929 -9.468 14.908 1.00 96.62 203 ASP A N 1
ATOM 1572 C CA . ASP A 1 203 ? -15.227 -9.814 14.303 1.00 96.62 203 ASP A CA 1
ATOM 1573 C C . ASP A 1 203 ? -16.264 -8.663 14.385 1.00 96.62 203 ASP A C 1
ATOM 1575 O O . ASP A 1 203 ? -17.416 -8.849 14.790 1.00 96.62 203 ASP A O 1
ATOM 1579 N N . ASP A 1 204 ? -15.832 -7.447 14.026 1.00 95.88 204 ASP A N 1
ATOM 1580 C CA . ASP A 1 204 ? -16.609 -6.194 14.064 1.00 95.88 204 ASP A CA 1
ATOM 1581 C C . ASP A 1 204 ? -17.098 -5.758 15.465 1.00 95.88 204 ASP A C 1
ATOM 1583 O O . ASP A 1 204 ? -18.022 -4.943 15.586 1.00 95.88 204 ASP A O 1
ATOM 1587 N N . VAL A 1 205 ? -16.496 -6.269 16.544 1.00 97.88 205 VAL A N 1
ATOM 1588 C CA . VAL A 1 205 ? -16.828 -5.921 17.935 1.00 97.88 205 VAL A CA 1
ATOM 1589 C C . VAL A 1 205 ? -15.607 -5.367 18.665 1.00 97.88 205 VAL A C 1
ATOM 1591 O O . VAL A 1 205 ? -14.515 -5.922 18.587 1.00 97.88 205 VAL A O 1
ATOM 1594 N N . VAL A 1 206 ? -15.795 -4.284 19.422 1.00 98.69 206 VAL A N 1
ATOM 1595 C CA . VAL A 1 206 ? -14.744 -3.724 20.282 1.00 98.69 206 VAL A CA 1
ATOM 1596 C C . VAL A 1 206 ? -14.427 -4.699 21.412 1.00 98.69 206 VAL A C 1
ATOM 1598 O O . VAL A 1 206 ? -15.293 -4.995 22.242 1.00 98.69 206 VAL A O 1
ATOM 1601 N N . THR A 1 207 ? -13.182 -5.158 21.488 1.00 98.56 207 THR A N 1
ATOM 1602 C CA . THR A 1 207 ? -12.717 -6.085 22.532 1.00 98.56 207 THR A CA 1
ATOM 1603 C C . THR A 1 207 ? -11.843 -5.410 23.581 1.00 98.56 207 THR A C 1
ATOM 1605 O O . THR A 1 207 ? -11.847 -5.842 24.733 1.00 98.56 207 THR A O 1
ATOM 1608 N N . ASP A 1 208 ? -11.155 -4.325 23.220 1.00 98.56 208 ASP A N 1
ATOM 1609 C CA . ASP A 1 208 ? -10.301 -3.557 24.126 1.00 98.56 208 ASP A CA 1
ATOM 1610 C C . ASP A 1 208 ? -10.182 -2.090 23.668 1.00 98.56 208 ASP A C 1
ATOM 1612 O O . ASP A 1 208 ? -10.292 -1.785 22.477 1.00 98.56 208 ASP A O 1
ATOM 1616 N N . ILE A 1 209 ? -9.951 -1.176 24.612 1.00 98.44 209 ILE A N 1
ATOM 1617 C CA . ILE A 1 209 ? -9.614 0.230 24.340 1.00 98.44 209 ILE A CA 1
ATOM 1618 C C . ILE A 1 209 ? -8.401 0.585 25.197 1.00 98.44 209 ILE A C 1
ATOM 1620 O O . ILE A 1 209 ? -8.483 0.684 26.421 1.00 98.44 209 ILE A O 1
ATOM 1624 N N . ARG A 1 210 ? -7.275 0.794 24.525 1.00 98.19 210 ARG A N 1
ATOM 1625 C CA . ARG A 1 210 ? -5.937 0.904 25.102 1.00 98.19 210 ARG A CA 1
ATOM 1626 C C . ARG A 1 210 ? -5.519 2.365 25.086 1.00 98.19 210 ARG A C 1
ATOM 1628 O O . ARG A 1 210 ? -5.583 3.006 24.039 1.00 98.19 210 ARG A O 1
ATOM 1635 N N . VAL A 1 211 ? -5.072 2.898 26.224 1.00 98.19 211 VAL A N 1
ATOM 1636 C CA . VAL A 1 211 ? -4.629 4.299 26.340 1.00 98.19 211 VAL A CA 1
ATOM 1637 C C . VAL A 1 211 ? -3.200 4.346 26.855 1.00 98.19 211 VAL A C 1
ATOM 1639 O O . VAL A 1 211 ? -2.919 3.988 27.994 1.00 98.19 211 VAL A O 1
ATOM 1642 N N . SER A 1 212 ? -2.297 4.844 26.013 1.00 97.38 212 SER A N 1
ATOM 1643 C CA . SER A 1 212 ? -0.858 4.949 26.271 1.00 97.38 212 SER A CA 1
ATOM 1644 C C . SER A 1 212 ? -0.193 3.611 26.620 1.00 97.38 212 SER A C 1
ATOM 1646 O O . SER A 1 212 ? 0.797 3.585 27.349 1.00 97.38 212 SER A O 1
ATOM 1648 N N . GLU A 1 213 ? -0.716 2.508 26.085 1.00 98.06 213 GLU A N 1
ATOM 1649 C CA . GLU A 1 213 ? -0.164 1.165 26.272 1.00 98.06 213 GLU A CA 1
ATOM 1650 C C . GLU A 1 213 ? 0.715 0.726 25.096 1.00 98.06 213 GLU A C 1
ATOM 1652 O O . GLU A 1 213 ? 0.714 1.336 24.026 1.00 98.06 213 GLU A O 1
ATOM 1657 N N . GLU A 1 214 ? 1.464 -0.358 25.295 1.00 97.19 214 GLU A N 1
ATOM 1658 C CA . GLU A 1 214 ? 2.147 -1.061 24.209 1.00 97.19 214 GLU A CA 1
ATOM 1659 C C . GLU A 1 214 ? 1.139 -1.666 23.218 1.00 97.19 214 GLU A C 1
ATOM 1661 O O . GLU A 1 214 ? -0.020 -1.933 23.565 1.00 97.19 214 GLU A O 1
ATOM 1666 N N . GLY A 1 215 ? 1.605 -1.904 21.990 1.00 96.75 215 GLY A N 1
ATOM 1667 C CA . GLY A 1 215 ? 0.802 -2.506 20.934 1.00 96.75 215 GLY A CA 1
ATOM 1668 C C . GLY A 1 215 ? 0.336 -3.921 21.276 1.00 96.75 215 GLY A C 1
ATOM 1669 O O . GLY A 1 215 ? 0.995 -4.665 22.010 1.00 96.75 215 GLY A O 1
ATOM 1670 N N . VAL A 1 216 ? -0.813 -4.302 20.728 1.00 98.19 216 VAL A N 1
ATOM 1671 C CA . VAL A 1 216 ? -1.433 -5.616 20.917 1.00 98.19 216 VAL A CA 1
ATOM 1672 C C . VAL A 1 216 ? -1.134 -6.522 19.727 1.00 98.19 216 VAL A C 1
ATOM 1674 O O . VAL A 1 216 ? -1.021 -6.064 18.592 1.00 98.19 216 VAL A O 1
ATOM 1677 N N . LYS A 1 217 ? -0.996 -7.827 19.969 1.00 98.00 217 LYS A N 1
ATOM 1678 C CA . LYS A 1 217 ? -0.881 -8.802 18.879 1.00 98.00 217 LYS A CA 1
ATOM 1679 C C . LYS A 1 217 ? -2.208 -8.933 18.150 1.00 98.00 217 LYS A C 1
ATOM 1681 O O . LYS A 1 217 ? -3.245 -9.025 18.799 1.00 98.00 217 LYS A O 1
ATOM 1686 N N . PHE A 1 218 ? -2.144 -9.035 16.830 1.00 97.62 218 PHE A N 1
ATOM 1687 C CA . PHE A 1 218 ? -3.318 -9.365 16.039 1.00 97.62 218 PHE A CA 1
ATOM 1688 C C . PHE A 1 218 ? -3.701 -10.839 16.229 1.00 97.62 218 PHE A C 1
ATOM 1690 O O . PHE A 1 218 ? -2.857 -11.729 16.375 1.00 97.62 218 PHE A O 1
ATOM 1697 N N . SER A 1 219 ? -5.002 -11.057 16.258 1.00 95.31 219 SER A N 1
ATOM 1698 C CA . SER A 1 219 ? -5.722 -12.326 16.275 1.00 95.31 219 SER A CA 1
ATOM 1699 C C . SER A 1 219 ? -6.395 -12.496 14.908 1.00 95.31 219 SER A C 1
ATOM 1701 O O . SER A 1 219 ? -6.330 -11.611 14.053 1.00 95.31 219 SER A O 1
ATOM 1703 N N . GLU A 1 220 ? -6.996 -13.656 14.651 1.00 92.75 220 GLU A N 1
ATOM 1704 C CA . GLU A 1 220 ? -7.722 -13.866 13.396 1.00 92.75 220 GLU A CA 1
ATOM 1705 C C . GLU A 1 220 ? -8.881 -12.862 13.279 1.00 92.75 220 GLU A C 1
ATOM 1707 O O . GLU A 1 220 ? -9.591 -12.624 14.252 1.00 92.75 220 GLU A O 1
ATOM 1712 N N . ASN A 1 221 ? -9.049 -12.261 12.096 1.00 93.50 221 ASN A N 1
ATOM 1713 C CA . ASN A 1 221 ? -10.055 -11.227 11.813 1.00 93.50 221 ASN A CA 1
ATOM 1714 C C . ASN A 1 221 ? -10.010 -10.002 12.741 1.00 93.50 221 ASN A C 1
ATOM 1716 O O . ASN A 1 221 ? -11.039 -9.348 12.937 1.00 93.50 221 ASN A O 1
ATOM 1720 N N . SER A 1 222 ? -8.842 -9.671 13.299 1.00 97.69 222 SER A N 1
ATOM 1721 C CA . SER A 1 222 ? -8.704 -8.478 14.125 1.00 97.69 222 SER A CA 1
ATOM 1722 C C . SER A 1 222 ? -7.918 -7.356 13.479 1.00 97.69 222 SER A C 1
ATOM 1724 O O . SER A 1 222 ? -7.068 -7.539 12.606 1.00 97.69 222 SER A O 1
ATOM 1726 N N . TYR A 1 223 ? -8.253 -6.152 13.918 1.00 98.56 223 TYR A N 1
ATOM 1727 C CA . TYR A 1 223 ? -7.581 -4.925 13.545 1.00 98.56 223 TYR A CA 1
ATOM 1728 C C . TYR A 1 223 ? -7.694 -3.921 14.690 1.00 98.56 223 TYR A C 1
ATOM 1730 O O . TYR A 1 223 ? -8.480 -4.070 15.627 1.00 98.56 223 TYR A O 1
ATOM 1738 N N . VAL A 1 224 ? -6.886 -2.875 14.615 1.00 98.56 224 VAL A N 1
ATOM 1739 C CA . VAL A 1 224 ? -6.913 -1.751 15.540 1.00 98.56 224 VAL A CA 1
ATOM 1740 C C . VAL A 1 224 ? -7.300 -0.502 14.773 1.00 98.56 224 VAL A C 1
ATOM 1742 O O . VAL A 1 224 ? -6.741 -0.228 13.713 1.00 98.56 224 VAL A O 1
ATOM 1745 N N . ILE A 1 225 ? -8.215 0.285 15.331 1.00 98.38 225 ILE A N 1
ATOM 1746 C CA . ILE A 1 225 ? -8.374 1.688 14.947 1.00 98.38 225 ILE A CA 1
ATOM 1747 C C . ILE A 1 225 ? -7.576 2.513 15.950 1.00 98.38 225 ILE A C 1
ATOM 1749 O O . ILE A 1 225 ? -7.887 2.537 17.139 1.00 98.38 225 ILE A O 1
ATOM 1753 N N . ALA A 1 226 ? -6.526 3.158 15.468 1.00 97.38 226 ALA A N 1
ATOM 1754 C CA . ALA A 1 226 ? -5.601 3.945 16.261 1.00 97.38 226 ALA A CA 1
ATOM 1755 C C . ALA A 1 226 ? -5.873 5.435 16.079 1.00 97.38 226 ALA A C 1
ATOM 1757 O O . ALA A 1 226 ? -5.992 5.900 14.948 1.00 97.38 226 ALA A O 1
ATOM 1758 N N . SER A 1 227 ? -5.892 6.184 17.177 1.00 96.62 227 SER A N 1
ATOM 1759 C CA . SER A 1 227 ? -5.680 7.627 17.147 1.00 96.62 227 SER A CA 1
ATOM 1760 C C . SER A 1 227 ? -4.188 7.908 17.278 1.00 96.62 227 SER A C 1
ATOM 1762 O O . SER A 1 227 ? -3.537 7.432 18.212 1.00 96.62 227 SER A O 1
ATOM 1764 N N . THR A 1 228 ? -3.640 8.685 16.350 1.00 93.31 228 THR A N 1
ATOM 1765 C CA . THR A 1 228 ? -2.220 9.078 16.332 1.00 93.31 228 THR A CA 1
ATOM 1766 C C . THR A 1 228 ? -1.909 10.260 17.254 1.00 93.31 228 THR A C 1
ATOM 1768 O O . THR A 1 228 ? -0.745 10.632 17.401 1.00 93.31 228 THR A O 1
ATOM 1771 N N . ASN A 1 229 ? -2.926 10.848 17.891 1.00 92.88 229 ASN A N 1
ATOM 1772 C CA . ASN A 1 229 ? -2.793 11.984 18.797 1.00 92.88 229 ASN A CA 1
ATOM 1773 C C . ASN A 1 229 ? -3.582 11.734 20.089 1.00 92.88 229 ASN A C 1
ATOM 1775 O O . ASN A 1 229 ? -4.755 11.374 20.058 1.00 92.88 229 ASN A O 1
ATOM 1779 N N . ALA A 1 230 ? -2.939 11.942 21.238 1.00 92.50 230 ALA A N 1
ATOM 1780 C CA . ALA A 1 230 ? -3.545 11.686 22.544 1.00 92.50 230 ALA A CA 1
ATOM 1781 C C . ALA A 1 230 ? -4.701 12.648 22.888 1.00 92.50 230 ALA A C 1
ATOM 1783 O O . ALA A 1 230 ? -5.521 12.324 23.742 1.00 92.50 230 ALA A O 1
ATOM 1784 N N . GLU A 1 231 ? -4.765 13.820 22.248 1.00 93.56 231 GLU A N 1
ATOM 1785 C CA . GLU A 1 231 ? -5.855 14.792 22.415 1.00 93.56 231 GLU A CA 1
ATOM 1786 C C . GLU A 1 231 ? -7.103 14.416 21.605 1.00 93.56 231 GLU A C 1
ATOM 1788 O O . GLU A 1 231 ? -8.192 14.925 21.868 1.00 93.56 231 GLU A O 1
ATOM 1793 N N . ASP A 1 232 ? -6.967 13.512 20.635 1.00 94.25 232 ASP A N 1
ATOM 1794 C CA . ASP A 1 232 ? -8.092 12.986 19.881 1.00 94.25 232 ASP A CA 1
ATOM 1795 C C . ASP A 1 232 ? -8.715 11.788 20.613 1.00 94.25 232 ASP A C 1
ATOM 1797 O O . ASP A 1 232 ? -8.347 10.627 20.413 1.00 94.25 232 ASP A O 1
ATOM 1801 N N . THR A 1 233 ? -9.694 12.102 21.462 1.00 95.44 233 THR A N 1
ATOM 1802 C CA . THR A 1 233 ? -10.406 11.162 22.336 1.00 95.44 233 THR A CA 1
ATOM 1803 C C . THR A 1 233 ? -11.617 10.493 21.686 1.00 95.44 233 THR A C 1
ATOM 1805 O O . THR A 1 233 ? -12.338 9.772 22.374 1.00 95.44 233 THR A O 1
ATOM 1808 N N . PHE A 1 234 ? -11.846 10.657 20.373 1.00 97.06 234 PHE A N 1
ATOM 1809 C CA . PHE A 1 234 ? -13.077 10.184 19.718 1.00 97.06 234 PHE A CA 1
ATOM 1810 C C . PHE A 1 234 ? -13.399 8.711 20.010 1.00 97.06 234 PHE A C 1
ATOM 1812 O O . PHE A 1 234 ? -14.554 8.384 20.279 1.00 97.06 234 PHE A O 1
ATOM 1819 N N . LEU A 1 235 ? -12.385 7.837 19.983 1.00 97.88 235 LEU A N 1
ATOM 1820 C CA . LEU A 1 235 ? -12.547 6.404 20.246 1.00 97.88 235 LEU A CA 1
ATOM 1821 C C . LEU A 1 235 ? -13.018 6.127 21.682 1.00 97.88 235 LEU A C 1
ATOM 1823 O O . LEU A 1 235 ? -13.884 5.287 21.888 1.00 97.88 235 LEU A O 1
ATOM 1827 N N . ILE A 1 236 ? -12.481 6.856 22.662 1.00 97.62 236 ILE A N 1
ATOM 1828 C CA . ILE A 1 236 ? -12.813 6.692 24.086 1.00 97.62 236 ILE A CA 1
ATOM 1829 C C . ILE A 1 236 ? -14.201 7.270 24.385 1.00 97.62 236 ILE A C 1
ATOM 1831 O O . ILE A 1 236 ? -14.950 6.717 25.187 1.00 97.62 236 ILE A O 1
ATOM 1835 N N . ASP A 1 237 ? -14.551 8.378 23.734 1.00 97.38 237 ASP A N 1
ATOM 1836 C CA . ASP A 1 237 ? -15.793 9.099 24.010 1.00 97.38 237 ASP A CA 1
ATOM 1837 C C . ASP A 1 237 ? -17.024 8.439 23.368 1.00 97.38 237 ASP A C 1
ATOM 1839 O O . ASP A 1 237 ? -18.144 8.632 23.846 1.00 97.38 237 ASP A O 1
ATOM 1843 N N . ASN A 1 238 ? -16.835 7.665 22.290 1.00 98.19 238 ASN A N 1
ATOM 1844 C CA . ASN A 1 238 ? -17.936 7.148 21.466 1.00 98.19 238 ASN A CA 1
ATOM 1845 C C . ASN A 1 238 ? -18.051 5.619 21.418 1.00 98.19 238 ASN A C 1
ATOM 1847 O O . ASN A 1 238 ? -19.043 5.123 20.880 1.00 98.19 238 ASN A O 1
ATOM 1851 N N . PHE A 1 239 ? -17.095 4.876 21.982 1.00 98.50 239 PHE A N 1
ATOM 1852 C CA . PHE A 1 239 ? -17.119 3.412 22.016 1.00 98.50 239 PHE A CA 1
ATOM 1853 C C . PHE A 1 239 ? -16.837 2.860 23.414 1.00 98.50 239 PHE A C 1
ATOM 1855 O O . PHE A 1 239 ? -16.160 3.467 24.243 1.00 98.50 239 PHE A O 1
ATOM 1862 N N . LYS A 1 240 ? -17.331 1.650 23.660 1.00 98.31 240 LYS A N 1
ATOM 1863 C CA . LYS A 1 240 ? -16.977 0.796 24.801 1.00 98.31 240 LYS A CA 1
ATOM 1864 C C . LYS A 1 240 ? -16.841 -0.653 24.338 1.00 98.31 240 LYS A C 1
ATOM 1866 O O . LYS A 1 240 ? -17.357 -1.042 23.294 1.00 98.31 240 LYS A O 1
ATOM 1871 N N . ILE A 1 241 ? -16.195 -1.473 25.162 1.00 98.62 241 ILE A N 1
ATOM 1872 C CA . ILE A 1 241 ? -16.095 -2.919 24.932 1.00 98.62 241 ILE A CA 1
ATOM 1873 C C . ILE A 1 241 ? -17.497 -3.521 24.731 1.00 98.62 241 ILE A C 1
ATOM 1875 O O . ILE A 1 241 ? -18.420 -3.255 25.509 1.00 98.62 241 ILE A O 1
ATOM 1879 N N . GLY A 1 242 ? -17.636 -4.345 23.693 1.00 98.38 242 GLY A N 1
ATOM 1880 C CA . GLY A 1 242 ? -18.885 -4.980 23.271 1.00 98.38 242 GLY A CA 1
ATOM 1881 C C . GLY A 1 242 ? -19.698 -4.184 22.246 1.00 98.38 242 GLY A C 1
ATOM 1882 O O . GLY A 1 242 ? -20.683 -4.713 21.727 1.00 98.38 242 GLY A O 1
ATOM 1883 N N . ASP A 1 243 ? -19.309 -2.947 21.934 1.00 98.50 243 ASP A N 1
ATOM 1884 C CA . ASP A 1 243 ? -19.941 -2.182 20.863 1.00 98.50 243 ASP A CA 1
ATOM 1885 C C . ASP A 1 243 ? -19.582 -2.751 19.487 1.00 98.50 243 ASP A C 1
ATOM 1887 O O . ASP A 1 243 ? -18.476 -3.246 19.267 1.00 98.50 243 ASP A O 1
ATOM 1891 N N . ARG A 1 244 ? -20.526 -2.657 18.545 1.00 96.88 244 ARG A N 1
ATOM 1892 C CA . ARG A 1 244 ? -20.260 -2.969 17.139 1.00 96.88 244 ARG A CA 1
ATOM 1893 C C . ARG A 1 244 ? -19.552 -1.809 16.459 1.00 96.88 244 ARG A C 1
ATOM 1895 O O . ARG A 1 244 ? -19.892 -0.650 16.696 1.00 96.88 244 ARG A O 1
ATOM 1902 N N . VAL A 1 245 ? -18.630 -2.149 15.571 1.00 97.25 245 VAL A N 1
ATOM 1903 C CA . VAL A 1 245 ? -17.872 -1.202 14.761 1.00 97.25 245 VAL A CA 1
ATOM 1904 C C . VAL A 1 245 ? -18.374 -1.271 13.325 1.00 97.25 245 VAL A C 1
ATOM 1906 O O . VAL A 1 245 ? -18.435 -2.341 12.731 1.00 97.25 245 VAL A O 1
ATOM 1909 N N . GLU A 1 246 ? -18.736 -0.123 12.757 1.00 97.56 246 GLU A N 1
ATOM 1910 C CA . GLU A 1 246 ? -19.080 -0.013 11.340 1.00 97.56 246 GLU A CA 1
ATOM 1911 C C . GLU A 1 246 ? -18.047 0.876 10.645 1.00 97.56 246 GLU A C 1
ATOM 1913 O O . GLU A 1 246 ? -17.971 2.082 10.891 1.00 97.56 246 GLU A O 1
ATOM 1918 N N . VAL A 1 247 ? -17.252 0.268 9.763 1.00 97.94 247 VAL A N 1
ATOM 1919 C CA . VAL A 1 247 ? -16.325 0.976 8.876 1.00 97.94 247 VAL A CA 1
ATOM 1920 C C . VAL A 1 247 ? -16.864 0.911 7.454 1.00 97.94 247 VAL A C 1
ATOM 1922 O O . VAL A 1 247 ? -17.087 -0.169 6.906 1.00 97.94 247 VAL A O 1
ATOM 1925 N N . LYS A 1 248 ? -17.043 2.074 6.829 1.00 97.44 248 LYS A N 1
ATOM 1926 C CA . LYS A 1 248 ? -17.335 2.174 5.396 1.00 97.44 248 LYS A CA 1
ATOM 1927 C C . LYS A 1 248 ? -16.102 2.653 4.672 1.00 97.44 248 LYS A C 1
ATOM 1929 O O . LYS A 1 248 ? -15.540 3.679 5.027 1.00 97.44 248 LYS A O 1
ATOM 1934 N N . MET A 1 249 ? -15.715 1.915 3.645 1.00 96.38 249 MET A N 1
ATOM 1935 C CA . MET A 1 249 ? -14.523 2.185 2.861 1.00 96.38 249 MET A CA 1
ATOM 1936 C C . MET A 1 249 ? -14.901 2.255 1.384 1.00 96.38 249 MET A C 1
ATOM 1938 O O . MET A 1 249 ? -15.504 1.332 0.836 1.00 96.38 249 MET A O 1
ATOM 1942 N N . TRP A 1 250 ? -14.540 3.361 0.750 1.00 95.88 250 TRP A N 1
ATOM 1943 C CA . TRP A 1 250 ? -14.608 3.561 -0.689 1.00 95.88 250 TRP A CA 1
ATOM 1944 C C . TRP A 1 250 ? -13.193 3.746 -1.227 1.00 95.88 250 TRP A C 1
ATOM 1946 O O . TRP A 1 250 ? -12.405 4.486 -0.640 1.00 95.88 250 TRP A O 1
ATOM 1956 N N . LEU A 1 251 ? -12.889 3.071 -2.335 1.00 94.81 251 LEU A N 1
ATOM 1957 C CA . LEU A 1 251 ? -11.662 3.246 -3.103 1.00 94.81 251 LEU A CA 1
ATOM 1958 C C . LEU A 1 251 ? -11.989 3.280 -4.583 1.00 94.81 251 LEU A C 1
ATOM 1960 O O . LEU A 1 251 ? -12.763 2.444 -5.059 1.00 94.81 251 LEU A O 1
ATOM 1964 N N . GLU A 1 252 ? -11.344 4.195 -5.295 1.00 95.00 252 GLU A N 1
ATOM 1965 C CA . GLU A 1 252 ? -11.407 4.261 -6.747 1.00 95.00 252 GLU A CA 1
ATOM 1966 C C . GLU A 1 252 ? -9.995 4.365 -7.333 1.00 95.00 252 GLU A C 1
ATOM 1968 O O . GLU A 1 252 ? -9.262 5.307 -7.016 1.00 95.00 252 GLU A O 1
ATOM 1973 N N . PRO A 1 253 ? -9.610 3.420 -8.202 1.00 95.88 253 PRO A N 1
ATOM 1974 C CA . PRO A 1 253 ? -10.340 2.207 -8.571 1.00 95.88 253 PRO A CA 1
ATOM 1975 C C . PRO A 1 253 ? -10.384 1.156 -7.440 1.00 95.88 253 PRO A C 1
ATOM 1977 O O . PRO A 1 253 ? -9.632 1.208 -6.469 1.00 95.88 253 PRO A O 1
ATOM 1980 N N . ASN A 1 254 ? -11.282 0.169 -7.572 1.00 96.81 254 ASN A N 1
ATOM 1981 C CA . ASN A 1 254 ? -11.417 -0.920 -6.597 1.00 96.81 254 ASN A CA 1
ATOM 1982 C C . ASN A 1 254 ? -10.189 -1.863 -6.646 1.00 96.81 254 ASN A C 1
ATOM 1984 O O . ASN A 1 254 ? -9.985 -2.511 -7.680 1.00 96.81 254 ASN A O 1
ATOM 1988 N N . PRO A 1 255 ? -9.428 -2.022 -5.543 1.00 97.31 255 PRO A N 1
ATOM 1989 C CA . PRO A 1 255 ? -8.193 -2.812 -5.509 1.00 97.31 255 PRO A CA 1
ATOM 1990 C C . PRO A 1 255 ? -8.391 -4.287 -5.877 1.00 97.31 255 PRO A C 1
ATOM 1992 O O . PRO A 1 255 ? -7.506 -4.875 -6.487 1.00 97.31 255 PRO A O 1
ATOM 1995 N N . THR A 1 256 ? -9.568 -4.866 -5.613 1.00 97.94 256 THR A N 1
ATOM 1996 C CA . THR A 1 256 ? -9.878 -6.284 -5.910 1.00 97.94 256 THR A CA 1
ATOM 1997 C C . THR A 1 256 ? -9.852 -6.636 -7.399 1.00 97.94 256 THR A C 1
ATOM 1999 O O . THR A 1 256 ? -9.916 -7.807 -7.759 1.00 97.94 256 THR A O 1
ATOM 2002 N N . LYS A 1 257 ? -9.764 -5.635 -8.283 1.00 98.06 257 LYS A N 1
ATOM 2003 C CA . LYS A 1 257 ? -9.630 -5.821 -9.733 1.00 98.06 257 LYS A CA 1
ATOM 2004 C C . LYS A 1 257 ? -8.175 -5.924 -10.202 1.00 98.06 257 LYS A C 1
ATOM 2006 O O . LYS A 1 257 ? -7.950 -6.163 -11.387 1.00 98.06 257 LYS A O 1
ATOM 2011 N N . TYR A 1 258 ? -7.203 -5.741 -9.307 1.00 98.31 258 TYR A N 1
ATOM 2012 C CA . TYR A 1 258 ? -5.792 -5.627 -9.660 1.00 98.31 258 TYR A CA 1
ATOM 2013 C C . TYR A 1 258 ? -4.943 -6.727 -9.035 1.00 98.31 258 TYR A C 1
ATOM 2015 O O . TYR A 1 258 ? -4.994 -6.949 -7.829 1.00 98.31 258 TYR A O 1
ATOM 2023 N N . LYS A 1 259 ? -4.092 -7.358 -9.855 1.00 97.25 259 LYS A N 1
ATOM 2024 C CA . LYS A 1 259 ? -3.047 -8.286 -9.389 1.00 97.25 259 LYS A CA 1
ATOM 2025 C C . LYS A 1 259 ? -2.007 -7.562 -8.548 1.00 97.25 259 LYS A C 1
ATOM 2027 O O . LYS A 1 259 ? -1.477 -8.110 -7.591 1.00 97.25 259 LYS A O 1
ATOM 2032 N N . MET A 1 260 ? -1.692 -6.331 -8.939 1.00 97.56 260 MET A N 1
ATOM 2033 C CA . MET A 1 260 ? -0.755 -5.478 -8.230 1.00 97.56 260 MET A CA 1
ATOM 2034 C C . MET A 1 260 ? -1.096 -4.008 -8.439 1.00 97.56 260 MET A C 1
ATOM 2036 O O . MET A 1 260 ? -1.552 -3.607 -9.512 1.00 97.56 260 MET A O 1
ATOM 2040 N N . ALA A 1 261 ? -0.813 -3.196 -7.428 1.00 98.06 261 ALA A N 1
ATOM 2041 C CA . ALA A 1 261 ? -0.760 -1.747 -7.543 1.00 98.06 261 ALA A CA 1
ATOM 2042 C C . ALA A 1 261 ? 0.254 -1.198 -6.544 1.00 98.06 261 ALA A C 1
ATOM 2044 O O . ALA A 1 261 ? 0.310 -1.648 -5.400 1.00 98.06 261 ALA A O 1
ATOM 2045 N N . VAL A 1 262 ? 1.056 -0.230 -6.971 1.00 97.88 262 VAL A N 1
ATOM 2046 C CA . VAL A 1 262 ? 2.041 0.433 -6.116 1.00 97.88 262 VAL A CA 1
ATOM 2047 C C . VAL A 1 262 ? 2.011 1.934 -6.347 1.00 97.88 262 VAL A C 1
ATOM 2049 O O . VAL A 1 262 ? 1.943 2.401 -7.488 1.00 97.88 262 VAL A O 1
ATOM 2052 N N . GLY A 1 263 ? 2.081 2.686 -5.253 1.00 96.06 263 GLY A N 1
ATOM 2053 C CA . GLY A 1 263 ? 2.331 4.116 -5.284 1.00 96.06 263 GLY A CA 1
ATOM 2054 C C . GLY A 1 263 ? 3.656 4.454 -5.965 1.00 96.06 263 GLY A C 1
ATOM 2055 O O . GLY A 1 263 ? 4.578 3.639 -6.050 1.00 96.06 263 GLY A O 1
ATOM 2056 N N . ALA A 1 264 ? 3.735 5.677 -6.465 1.00 92.94 264 ALA A N 1
ATOM 2057 C CA . ALA A 1 264 ? 4.926 6.267 -7.046 1.00 92.94 264 ALA A CA 1
ATOM 2058 C C . ALA A 1 264 ? 4.965 7.765 -6.695 1.00 92.94 264 ALA A C 1
ATOM 2060 O O . ALA A 1 264 ? 4.634 8.172 -5.587 1.00 92.94 264 ALA A O 1
ATOM 2061 N N . GLY A 1 265 ? 5.406 8.620 -7.615 1.00 91.44 265 GLY A N 1
ATOM 2062 C CA . GLY A 1 265 ? 5.425 10.068 -7.422 1.00 91.44 265 GLY A CA 1
ATOM 2063 C C . GLY A 1 265 ? 4.597 10.788 -8.470 1.00 91.44 265 GLY A C 1
ATOM 2064 O O . GLY A 1 265 ? 3.416 10.530 -8.646 1.00 91.44 265 GLY A O 1
ATOM 2065 N N . THR A 1 266 ? 5.251 11.703 -9.165 1.00 91.06 266 THR A N 1
ATOM 2066 C CA . THR A 1 266 ? 4.696 12.429 -10.306 1.00 91.06 266 THR A CA 1
ATOM 2067 C C . THR A 1 266 ? 4.545 11.500 -11.516 1.00 91.06 266 THR A C 1
ATOM 2069 O O . THR A 1 266 ? 5.482 10.762 -11.832 1.00 91.06 266 THR A O 1
ATOM 2072 N N . MET A 1 267 ? 3.418 11.566 -12.237 1.00 91.94 267 MET A N 1
ATOM 2073 C CA . MET A 1 267 ? 3.360 11.028 -13.605 1.00 91.94 267 MET A CA 1
ATOM 2074 C C . MET A 1 267 ? 4.301 11.850 -14.483 1.00 91.94 267 MET A C 1
ATOM 2076 O O . MET A 1 267 ? 4.167 13.065 -14.534 1.00 91.94 267 MET A O 1
ATOM 2080 N N . LEU A 1 268 ? 5.259 11.211 -15.158 1.00 91.50 268 LEU A N 1
ATOM 2081 C CA . LEU A 1 268 ? 6.217 11.936 -16.003 1.00 91.50 268 LEU A CA 1
ATOM 2082 C C . LEU A 1 268 ? 5.641 12.248 -17.385 1.00 91.50 268 LEU A C 1
ATOM 2084 O O . LEU A 1 268 ? 5.868 13.333 -17.914 1.00 91.50 268 LEU A O 1
ATOM 2088 N N . LEU A 1 269 ? 4.888 11.303 -17.950 1.00 91.88 269 LEU A N 1
ATOM 2089 C CA . LEU A 1 269 ? 4.279 11.417 -19.268 1.00 91.88 269 LEU A CA 1
ATOM 2090 C C . LEU A 1 269 ? 2.794 11.052 -19.208 1.00 91.88 269 LEU A C 1
ATOM 2092 O O . LEU A 1 269 ? 2.431 10.056 -18.579 1.00 91.88 269 LEU A O 1
ATOM 2096 N N . ILE A 1 270 ? 1.962 11.826 -19.900 1.00 91.31 270 ILE A N 1
ATOM 2097 C CA . ILE A 1 270 ? 0.549 11.533 -20.173 1.00 91.31 270 ILE A CA 1
ATOM 2098 C C . ILE A 1 270 ? 0.360 11.673 -21.684 1.00 91.31 270 ILE A C 1
ATOM 2100 O O . ILE A 1 270 ? 0.729 12.693 -22.256 1.00 91.31 270 ILE A O 1
ATOM 2104 N N . ASP A 1 271 ? -0.135 10.621 -22.339 1.00 91.75 271 ASP A N 1
ATOM 2105 C CA . ASP A 1 271 ? -0.357 10.576 -23.795 1.00 91.75 271 ASP A CA 1
ATOM 2106 C C . ASP A 1 271 ? 0.865 10.980 -24.649 1.00 91.75 271 ASP A C 1
ATOM 2108 O O . ASP A 1 271 ? 0.746 11.501 -25.755 1.00 91.75 271 ASP A O 1
ATOM 2112 N N . GLY A 1 272 ? 2.070 10.703 -24.139 1.00 92.00 272 GLY A N 1
ATOM 2113 C CA . GLY A 1 272 ? 3.339 11.024 -24.801 1.00 92.00 272 GLY A CA 1
ATOM 2114 C C . GLY A 1 272 ? 3.856 12.446 -24.556 1.00 92.00 272 GLY A C 1
ATOM 2115 O O . GLY A 1 272 ? 4.927 12.782 -25.061 1.00 92.00 272 GLY A O 1
ATOM 2116 N N . GLU A 1 273 ? 3.154 13.257 -23.763 1.00 92.56 273 GLU A N 1
ATOM 2117 C CA . GLU A 1 273 ? 3.552 14.618 -23.393 1.00 92.56 273 GLU A CA 1
ATOM 2118 C C . GLU A 1 273 ? 3.981 14.710 -21.925 1.00 92.56 273 GLU A C 1
ATOM 2120 O O . GLU A 1 273 ? 3.521 13.945 -21.080 1.00 92.56 273 GLU A O 1
ATOM 2125 N N . ASN A 1 274 ? 4.858 15.669 -21.609 1.00 90.12 274 ASN A N 1
ATOM 2126 C CA . ASN A 1 274 ? 5.298 15.920 -20.235 1.00 90.12 274 ASN A CA 1
ATOM 2127 C C . ASN A 1 274 ? 4.117 16.314 -19.346 1.00 90.12 274 ASN A C 1
ATOM 2129 O O . ASN A 1 274 ? 3.381 17.252 -19.658 1.00 90.12 274 ASN A O 1
ATOM 2133 N N . ALA A 1 275 ? 3.991 15.650 -18.203 1.00 89.38 275 ALA A N 1
ATOM 2134 C CA . ALA A 1 275 ? 2.945 15.937 -17.236 1.00 89.38 275 ALA A CA 1
ATOM 2135 C C . ALA A 1 275 ? 3.412 16.917 -16.137 1.00 89.38 275 ALA A C 1
ATOM 2137 O O . ALA A 1 275 ? 4.613 17.041 -15.870 1.00 89.38 275 ALA A O 1
ATOM 2138 N N . PRO A 1 276 ? 2.481 17.654 -15.497 1.00 88.25 276 PRO A N 1
ATOM 2139 C CA . PRO A 1 276 ? 2.810 18.546 -14.390 1.00 88.25 276 PRO A CA 1
ATOM 2140 C C . PRO A 1 276 ? 3.413 17.799 -13.196 1.00 88.25 276 PRO A C 1
ATOM 2142 O O . PRO A 1 276 ? 2.981 16.701 -12.855 1.00 88.25 276 PRO A O 1
ATOM 2145 N N . ILE A 1 277 ? 4.365 18.432 -12.507 1.00 87.50 277 ILE A N 1
ATOM 2146 C CA . ILE A 1 277 ? 4.935 17.887 -11.271 1.00 87.50 277 ILE A CA 1
ATOM 2147 C C . ILE A 1 277 ? 3.904 17.978 -10.145 1.00 87.50 277 ILE A C 1
ATOM 2149 O O . ILE A 1 277 ? 3.554 19.076 -9.715 1.00 87.50 277 ILE A O 1
ATOM 2153 N N . THR A 1 278 ? 3.460 16.827 -9.643 1.00 87.75 278 THR A N 1
ATOM 2154 C CA . THR A 1 278 ? 2.481 16.710 -8.549 1.00 87.75 278 THR A CA 1
ATOM 2155 C C . THR A 1 278 ? 3.116 16.316 -7.217 1.00 87.75 278 THR A C 1
ATOM 2157 O O . THR A 1 278 ? 2.613 16.650 -6.147 1.00 87.75 278 THR A O 1
ATOM 2160 N N . HIS A 1 279 ? 4.274 15.661 -7.270 1.00 83.19 279 HIS A N 1
ATOM 2161 C CA . HIS A 1 279 ? 5.096 15.314 -6.120 1.00 83.19 279 HIS A CA 1
ATOM 2162 C C . HIS A 1 279 ? 6.525 15.809 -6.361 1.00 83.19 279 HIS A C 1
ATOM 2164 O O . HIS A 1 279 ? 7.280 15.235 -7.151 1.00 83.19 279 HIS A O 1
ATOM 2170 N N . ASN A 1 280 ? 6.877 16.914 -5.699 1.00 80.69 280 ASN A N 1
ATOM 2171 C CA . ASN A 1 280 ? 8.181 17.549 -5.841 1.00 80.69 280 ASN A CA 1
ATOM 2172 C C . ASN A 1 280 ? 9.218 16.872 -4.936 1.00 80.69 280 ASN A C 1
ATOM 2174 O O . ASN A 1 280 ? 9.043 16.801 -3.720 1.00 80.69 280 ASN A O 1
ATOM 2178 N N . ILE A 1 281 ? 10.316 16.421 -5.533 1.00 78.38 281 ILE A N 1
ATOM 2179 C CA . ILE A 1 281 ? 11.460 15.823 -4.844 1.00 78.38 281 ILE A CA 1
ATOM 2180 C C . ILE A 1 281 ? 12.721 16.582 -5.245 1.00 78.38 281 ILE A C 1
ATOM 2182 O O . ILE A 1 281 ? 12.857 17.006 -6.386 1.00 78.38 281 ILE A O 1
ATOM 2186 N N . SER A 1 282 ? 13.671 16.760 -4.328 1.00 74.00 282 SER A N 1
ATOM 2187 C CA . SER A 1 282 ? 14.947 17.388 -4.689 1.00 74.00 282 SER A CA 1
ATOM 2188 C C . SER A 1 282 ? 15.757 16.477 -5.616 1.00 74.00 282 SER A C 1
ATOM 2190 O O . SER A 1 282 ? 15.926 15.295 -5.325 1.00 74.00 282 SER A O 1
ATOM 2192 N N . GLY A 1 283 ? 16.302 17.024 -6.703 1.00 66.12 283 GLY A N 1
ATOM 2193 C CA . GLY A 1 283 ? 17.158 16.281 -7.626 1.00 66.12 283 GLY A CA 1
ATOM 2194 C C . GLY A 1 283 ? 17.166 16.870 -9.034 1.00 66.12 283 GLY A C 1
ATOM 2195 O O . GLY A 1 283 ? 16.546 17.896 -9.296 1.00 66.12 283 GLY A O 1
ATOM 2196 N N . ILE A 1 284 ? 17.893 16.214 -9.941 1.00 58.94 284 ILE A N 1
ATOM 2197 C CA . ILE A 1 284 ? 17.808 16.499 -11.376 1.00 58.94 284 ILE A CA 1
ATOM 2198 C C . ILE A 1 284 ? 16.619 15.702 -11.909 1.00 58.94 284 ILE A C 1
ATOM 2200 O O . ILE A 1 284 ? 16.651 14.472 -11.895 1.00 58.94 284 ILE A O 1
ATOM 2204 N N . HIS A 1 285 ? 15.573 16.403 -12.337 1.00 57.19 285 HIS A N 1
ATOM 2205 C CA . HIS A 1 285 ? 14.435 15.785 -13.008 1.00 57.19 285 HIS A CA 1
ATOM 2206 C C . HIS A 1 285 ? 14.823 15.451 -14.460 1.00 57.19 285 HIS A C 1
ATOM 2208 O O . HIS A 1 285 ? 15.502 16.273 -15.084 1.00 57.19 285 HIS A O 1
ATOM 2214 N N . PRO A 1 286 ? 14.484 14.248 -14.961 1.00 47.81 286 PRO A N 1
ATOM 2215 C CA . PRO A 1 286 ? 14.744 13.858 -16.345 1.00 47.81 286 PRO A CA 1
ATOM 2216 C C . PRO A 1 286 ? 13.973 14.714 -17.356 1.00 47.81 286 PRO A C 1
ATOM 2218 O O . PRO A 1 286 ? 12.876 15.204 -17.005 1.00 47.81 286 PRO A O 1
#

Secondary structure (DSSP, 8-state):
---------------------PPPEEEEEEEEEEEETTEEEEEEEEEETTEEEEEEEEEE-TT-TT--------TT-TTB---HHHHHHHTT-S-----S-EEE-SS-TTBEEESS-EEETTEEEEPPPTT---EEEEEETT--EEEEE-EEEEEEE-TTS-EEEEEEES----TT-EEEEETTT-SB---TTTSSEEEEEETTEEEEEEESPPPPBP-TTEEEEEESSTT--HHHHH--TT-B-EEEEEEES-GGGEEEEEE-S---EETTEEPP-SS--SS---

Radius of gyration: 24.98 Å; chains: 1; bounding box: 53×95×53 Å

Sequence (286 aa):
MRKKVLAIICLFTIMFCTVVSSAEIIHENITDTALTKGVVQRTIHRFTTNGWYKINTVSVDLDEKYVDLKTLTSNKGINIRENVLELAKQNNAIAAINADFFQPSGLMPTRASALGVVVDDGKMLTTPARGKDMATVAVDYENIASMGVWDQYISLYSPNGEEKQIYHVNKYYDDGALVIFNDDWDAASPGSPIAPIEMVVEDDVVTDIRVSEEGVKFSENSYVIASTNAEDTFLIDNFKIGDRVEVKMWLEPNPTKYKMAVGAGTMLLIDGENAPITHNISGIHP